Protein AF-A0A838DGW1-F1 (afdb_monomer_lite)

Foldseek 3Di:
DDDDDDDDDPDDDQPDPVGPDDDADQEAEEAEAEFADAADVVGAAERAEQEAVPVVCRHQVDPHDDAWHEYEAEYEYASYEHEQHYDPPPPDQDASAETENYEYHAEYEHAQYEYAHAQHHAYYQEYFHEYNHQQYEYHYHEHEHAHEFEAEAYYNHVNGEYEDNAEYEYEYDEHEHAGQAYAFDFQYEHEYHYDPQAAYEYAYVAFQFDVVQVHDDPDPRGYAYHGSGHDYDHNVPGDDSPDGD

Radius of gyration: 18.58 Å; chains: 1; bounding box: 52×34×54 Å

pLDDT: mean 82.89, std 18.74, range [28.94, 98.81]

Sequence (245 aa):
MSSRILVSSTDAAPTQTPAPPRRRSNAGGNINLRGSAAGAAGAPAVAINIASSAQLLSLLDGAATGPGGKTTILATGSNSRINISGNAGSAAPIDTIRADRGAIDIRHTGDNSSVSISNATLRADTVKVATLGANGALNIGGGTISADTALRLYSEGSNGTINFLANVTLNGPDPILAANTINITDNVVVTITGTGERPASVYTNNPNYSIRDGGNNQNQNAGRFGGAGANTFPFANRPPLDGGP

Secondary structure (DSSP, 8-state):
----------PPP--SSSPPPP---SS--EEEEEE---PBTTB-EEEEEES--HHHHTTT-S-SSSSPPEEEEEE--TTEEEEEE--TT-SS---SEEEEEEEEEEEE-STT-EEEEEEEEEEEEEEEEEE-STT-EEEEEEEEEEEEEEEEEEE-STT-EEEEEEEEEEESSS-EEEEEEEEE-TT-EEEEE-TT-PPEEEEEEEEESBGGGT-SB--TT--EEEET-EEEE-GGGPPPTT---

Structure (mmCIF, N/CA/C/O backbone):
data_AF-A0A838DGW1-F1
#
_entry.id   AF-A0A838DGW1-F1
#
loop_
_atom_site.group_PDB
_atom_site.id
_atom_site.type_symbol
_atom_site.label_atom_id
_atom_site.label_alt_id
_atom_site.label_comp_id
_atom_site.label_asym_id
_atom_site.label_entity_id
_atom_site.label_seq_id
_atom_site.pdbx_PDB_ins_code
_atom_site.Cartn_x
_atom_site.Cartn_y
_atom_site.Cartn_z
_atom_site.occupancy
_atom_site.B_iso_or_equiv
_atom_site.auth_seq_id
_atom_site.auth_comp_id
_atom_site.auth_asym_id
_atom_site.auth_atom_id
_atom_site.pdbx_PDB_model_num
ATOM 1 N N . MET A 1 1 ? 11.547 -3.827 28.823 1.00 33.56 1 MET A N 1
ATOM 2 C CA . MET A 1 1 ? 10.418 -3.176 29.521 1.00 33.56 1 MET A CA 1
ATOM 3 C C . MET A 1 1 ? 9.204 -3.283 28.612 1.00 33.56 1 MET A C 1
ATOM 5 O O . MET A 1 1 ? 9.311 -2.848 27.474 1.00 33.56 1 MET A O 1
ATOM 9 N N . SER A 1 2 ? 8.112 -3.912 29.050 1.00 28.94 2 SER A N 1
ATOM 10 C CA . SER A 1 2 ? 6.889 -4.036 28.242 1.00 28.94 2 SER A CA 1
ATOM 11 C C . SER A 1 2 ? 5.854 -3.032 28.732 1.00 28.94 2 SER A C 1
ATOM 13 O O . SER A 1 2 ? 5.410 -3.121 29.874 1.00 28.94 2 SER A O 1
ATOM 15 N N . SER A 1 3 ? 5.464 -2.089 27.877 1.00 30.86 3 SER A N 1
ATOM 16 C CA . SER A 1 3 ? 4.335 -1.199 28.152 1.00 30.86 3 SER A CA 1
ATOM 17 C C . SER A 1 3 ? 3.029 -1.944 27.883 1.00 30.86 3 SER A C 1
ATOM 19 O O . SER A 1 3 ? 2.778 -2.379 26.761 1.00 30.86 3 SER A O 1
ATOM 21 N N . ARG A 1 4 ? 2.195 -2.106 28.916 1.00 36.94 4 ARG A N 1
ATOM 22 C CA . ARG A 1 4 ? 0.839 -2.659 28.808 1.00 36.94 4 ARG A CA 1
ATOM 23 C C . ARG A 1 4 ? -0.148 -1.498 28.748 1.00 36.94 4 ARG A C 1
ATOM 25 O O . ARG A 1 4 ? -0.281 -0.763 29.721 1.00 36.94 4 ARG A O 1
ATOM 32 N N . ILE A 1 5 ? -0.846 -1.341 27.627 1.00 42.72 5 ILE A N 1
ATOM 33 C CA . ILE A 1 5 ? -2.007 -0.448 27.553 1.00 42.72 5 ILE A CA 1
ATOM 34 C C . ILE A 1 5 ? -3.199 -1.211 28.140 1.00 42.72 5 ILE A C 1
ATOM 36 O O . ILE A 1 5 ? -3.540 -2.297 27.672 1.00 42.72 5 ILE A O 1
ATOM 40 N N . LEU A 1 6 ? -3.797 -0.669 29.200 1.00 31.25 6 LEU A N 1
ATOM 41 C CA . LEU A 1 6 ? -5.015 -1.178 29.824 1.00 31.25 6 LEU A CA 1
ATOM 42 C C . LEU A 1 6 ? -6.154 -0.219 29.486 1.00 31.25 6 LEU A C 1
ATOM 44 O O . LEU A 1 6 ? -6.133 0.935 29.903 1.00 31.25 6 LEU A O 1
ATOM 48 N N . VAL A 1 7 ? -7.134 -0.703 28.729 1.00 43.16 7 VAL A N 1
ATOM 49 C CA . VAL A 1 7 ? -8.396 0.003 28.494 1.00 43.16 7 VAL A CA 1
ATOM 50 C C . VAL A 1 7 ? -9.445 -0.681 29.365 1.00 43.16 7 VAL A C 1
ATOM 52 O O . VAL A 1 7 ? -9.756 -1.850 29.140 1.00 43.16 7 VAL A O 1
ATOM 55 N N . SER A 1 8 ? -9.948 0.012 30.385 1.00 38.56 8 SER A N 1
ATOM 56 C CA . SER A 1 8 ? -11.074 -0.445 31.201 1.00 38.56 8 SER A CA 1
ATOM 57 C C . SER A 1 8 ? -12.305 0.402 30.893 1.00 38.56 8 SER A C 1
ATOM 59 O O . SER A 1 8 ? -12.237 1.627 30.828 1.00 38.56 8 SER A O 1
ATOM 61 N N . SER A 1 9 ? -13.443 -0.265 30.709 1.00 44.38 9 SER A N 1
ATOM 62 C CA . SER A 1 9 ? -14.745 0.362 30.931 1.00 44.38 9 SER A CA 1
ATOM 63 C C . SER A 1 9 ? -15.145 0.076 32.379 1.00 44.38 9 SER A C 1
ATOM 65 O O . SER A 1 9 ? -14.875 -1.017 32.876 1.00 44.38 9 SER A O 1
ATOM 67 N N . THR A 1 10 ? -15.775 1.030 33.065 1.00 41.59 10 THR A N 1
ATOM 68 C CA . THR A 1 10 ? -16.388 0.806 34.388 1.00 41.59 10 THR A CA 1
ATOM 69 C C . THR A 1 10 ? -17.771 0.154 34.286 1.00 41.59 10 THR A C 1
ATOM 71 O O . THR A 1 10 ? -18.521 0.151 35.261 1.00 41.59 10 THR A O 1
ATOM 74 N N . ASP A 1 11 ? -18.126 -0.394 33.118 1.00 48.12 11 ASP A N 1
ATOM 75 C CA . ASP A 1 11 ? -19.361 -1.151 32.944 1.00 48.12 11 ASP A CA 1
ATOM 76 C C . ASP A 1 11 ? -19.363 -2.355 33.895 1.00 48.12 11 ASP A C 1
ATOM 78 O O . ASP A 1 11 ? -18.442 -3.178 33.896 1.00 48.12 11 ASP A O 1
ATOM 82 N N . ALA A 1 12 ? -20.412 -2.458 34.710 1.00 44.88 12 ALA A N 1
ATOM 83 C CA . ALA A 1 12 ? -20.646 -3.642 35.518 1.00 44.88 12 ALA A CA 1
ATOM 84 C C . ALA A 1 12 ? -20.701 -4.875 34.601 1.00 44.88 12 ALA A C 1
ATOM 86 O O . ALA A 1 12 ? -21.313 -4.829 33.529 1.00 44.88 12 ALA A O 1
ATOM 87 N N . ALA A 1 13 ? -20.070 -5.979 35.020 1.00 49.97 13 ALA A N 1
ATOM 88 C CA . ALA A 1 13 ? -20.215 -7.255 34.328 1.00 49.97 13 ALA A CA 1
ATOM 89 C C . ALA A 1 13 ? -21.718 -7.548 34.149 1.00 49.97 13 ALA A C 1
ATOM 91 O O . ALA A 1 13 ? -22.475 -7.341 35.100 1.00 49.97 13 ALA A O 1
ATOM 92 N N . PRO A 1 14 ? -22.178 -7.965 32.956 1.00 51.50 14 PRO A N 1
ATOM 93 C CA . PRO A 1 14 ? -23.600 -8.131 32.691 1.00 51.50 14 PRO A CA 1
ATOM 94 C C . PRO A 1 14 ? -24.165 -9.215 33.616 1.00 51.50 14 PRO A C 1
ATOM 96 O O . PRO A 1 14 ? -23.951 -10.402 33.403 1.00 51.50 14 PRO A O 1
ATOM 99 N N . THR A 1 15 ? -24.878 -8.797 34.659 1.00 54.75 15 THR A N 1
ATOM 100 C CA . THR A 1 15 ? -25.597 -9.683 35.587 1.00 54.75 15 THR A CA 1
ATOM 101 C C . THR A 1 15 ? -27.045 -9.919 35.156 1.00 54.75 15 THR A C 1
ATOM 103 O O . THR A 1 15 ? -27.780 -10.620 35.844 1.00 54.75 15 THR A O 1
ATOM 106 N N . GLN A 1 16 ? -27.469 -9.336 34.029 1.00 50.78 16 GLN A N 1
ATOM 107 C CA . GLN A 1 16 ? -28.840 -9.406 33.527 1.00 50.78 16 GLN A CA 1
ATOM 108 C C . GLN A 1 16 ? -28.871 -9.810 32.050 1.00 50.78 16 GLN A C 1
ATOM 110 O O . GLN A 1 16 ? -28.042 -9.364 31.257 1.00 50.78 16 GLN A O 1
ATOM 115 N N . THR A 1 17 ? -29.841 -10.654 31.699 1.00 51.69 17 THR A N 1
ATOM 116 C CA . THR A 1 17 ? -30.219 -11.034 30.330 1.00 51.69 17 THR A CA 1
ATOM 117 C C . THR A 1 17 ? -31.518 -10.309 29.957 1.00 51.69 17 THR A C 1
ATOM 119 O O . THR A 1 17 ? -32.508 -10.509 30.662 1.00 51.69 17 THR A O 1
ATOM 122 N N . PRO A 1 18 ? -31.553 -9.506 28.873 1.00 55.38 18 PRO A N 1
ATOM 123 C CA . PRO A 1 18 ? -30.469 -9.249 27.922 1.00 55.38 18 PRO A CA 1
ATOM 124 C C . PRO A 1 18 ? -29.364 -8.381 28.536 1.00 55.38 18 PRO A C 1
ATOM 126 O O . PRO A 1 18 ? -29.639 -7.535 29.385 1.00 55.38 18 PRO A O 1
ATOM 129 N N . ALA A 1 19 ? -28.120 -8.591 28.092 1.00 54.47 19 ALA A N 1
ATOM 130 C CA . ALA A 1 19 ? -26.970 -7.826 28.566 1.00 54.47 19 ALA A CA 1
ATOM 131 C C . ALA A 1 19 ? -27.240 -6.310 28.456 1.00 54.47 19 ALA A C 1
ATOM 133 O O . ALA A 1 19 ? -27.725 -5.868 27.407 1.00 54.47 19 ALA A O 1
ATOM 134 N N . PRO A 1 20 ? -26.920 -5.505 29.491 1.00 53.72 20 PRO A N 1
ATOM 135 C CA . PRO A 1 20 ? -27.058 -4.059 29.419 1.00 53.72 20 PRO A CA 1
ATOM 136 C C . PRO A 1 20 ? -26.336 -3.503 28.182 1.00 53.72 20 PRO A C 1
ATOM 138 O O . PRO A 1 20 ? -25.247 -3.984 27.843 1.00 53.72 20 PRO A O 1
ATOM 141 N N . PRO A 1 21 ? -26.894 -2.483 27.508 1.00 54.81 21 PRO A N 1
ATOM 142 C CA . PRO A 1 21 ? -26.201 -1.801 26.427 1.00 54.81 21 PRO A CA 1
ATOM 143 C C . PRO A 1 21 ? -24.843 -1.298 26.930 1.00 54.81 21 PRO A C 1
ATOM 145 O O . PRO A 1 21 ? -24.783 -0.492 27.857 1.00 54.81 21 PRO A O 1
ATOM 148 N N . ARG A 1 22 ? -23.745 -1.778 26.332 1.00 55.47 22 ARG A N 1
ATOM 149 C CA . ARG A 1 22 ? -22.394 -1.269 26.624 1.00 55.47 22 ARG A CA 1
ATOM 150 C C . ARG A 1 22 ? -22.387 0.242 26.391 1.00 55.47 22 ARG A C 1
ATOM 152 O O . ARG A 1 22 ? -22.931 0.686 25.374 1.00 55.47 22 ARG A O 1
ATOM 159 N N . ARG A 1 23 ? -21.789 1.031 27.294 1.00 49.56 23 ARG A N 1
ATOM 160 C CA . ARG A 1 23 ? -21.656 2.480 27.081 1.00 49.56 23 ARG A CA 1
ATOM 161 C C . ARG A 1 23 ? -20.771 2.702 25.859 1.00 49.56 23 ARG A C 1
ATOM 163 O O . ARG A 1 23 ? -19.568 2.467 25.896 1.00 49.56 23 ARG A O 1
ATOM 170 N N . ARG A 1 24 ? -21.388 3.123 24.758 1.00 55.09 24 ARG A N 1
ATOM 171 C CA . ARG A 1 24 ? -20.690 3.503 23.526 1.00 55.09 24 ARG A CA 1
ATOM 172 C C . ARG A 1 24 ? -20.259 4.958 23.650 1.00 55.09 24 ARG A C 1
ATOM 174 O O . ARG A 1 24 ? -20.919 5.742 24.338 1.00 55.09 24 ARG A O 1
ATOM 181 N N . SER A 1 25 ? -19.154 5.330 23.016 1.00 49.22 25 SER A N 1
ATOM 182 C CA . SER A 1 25 ? -18.785 6.740 22.943 1.00 49.22 25 SER A CA 1
ATOM 183 C C . SER A 1 25 ? -19.858 7.505 22.157 1.00 49.22 25 SER A C 1
ATOM 185 O O . SER A 1 25 ? -20.390 7.008 21.169 1.00 49.22 25 SER A O 1
ATOM 187 N N . ASN A 1 26 ? -20.195 8.718 22.607 1.00 46.66 26 ASN A N 1
ATOM 188 C CA . ASN A 1 26 ? -21.155 9.607 21.933 1.00 46.66 26 ASN A CA 1
ATOM 189 C C . ASN A 1 26 ? -20.513 10.415 20.781 1.00 46.66 26 ASN A C 1
ATOM 191 O O . ASN A 1 26 ? -21.177 11.214 20.132 1.00 46.66 26 ASN A O 1
ATOM 195 N N . ALA A 1 27 ? -19.213 10.216 20.538 1.00 55.22 27 ALA A N 1
ATOM 196 C CA . ALA A 1 27 ? -18.426 10.780 19.442 1.00 55.22 27 ALA A CA 1
ATOM 197 C C . ALA A 1 27 ? -17.365 9.756 18.989 1.00 55.22 27 ALA A C 1
ATOM 199 O O . ALA A 1 27 ? -17.024 8.842 19.751 1.00 55.22 27 ALA A O 1
ATOM 200 N N . GLY A 1 28 ? -16.835 9.906 17.770 1.00 58.56 28 GLY A N 1
ATOM 201 C CA . GLY A 1 28 ? -15.666 9.148 17.317 1.00 58.56 28 GLY A CA 1
ATOM 202 C C . GLY A 1 28 ? -14.454 9.406 18.222 1.00 58.56 28 GLY A C 1
ATOM 203 O O . GLY A 1 28 ? -14.171 10.549 18.577 1.00 58.56 28 GLY A O 1
ATOM 204 N N . GLY A 1 29 ? -13.761 8.344 18.638 1.00 67.19 29 GLY A N 1
ATOM 205 C CA . GLY A 1 29 ? -12.556 8.428 19.466 1.00 67.19 29 GLY A CA 1
ATOM 206 C C . GLY A 1 29 ? -11.272 8.493 18.636 1.00 67.19 29 GLY A C 1
ATOM 207 O O . GLY A 1 29 ? -11.204 7.939 17.539 1.00 67.19 29 GLY A O 1
ATOM 208 N N . ASN A 1 30 ? -10.230 9.124 19.184 1.00 73.00 30 ASN A N 1
ATOM 209 C CA . ASN A 1 30 ? -8.894 9.116 18.589 1.00 73.00 30 ASN A CA 1
ATOM 210 C C . ASN A 1 30 ? -7.979 8.189 19.384 1.00 73.00 30 ASN A C 1
ATOM 212 O O . ASN A 1 30 ? -7.737 8.418 20.569 1.00 73.00 30 ASN A O 1
ATOM 216 N N . ILE A 1 31 ? -7.417 7.185 18.721 1.00 78.56 31 ILE A N 1
ATOM 217 C CA . ILE A 1 31 ? -6.366 6.348 19.294 1.00 78.56 31 ILE A CA 1
ATOM 218 C C . ILE A 1 31 ? -5.040 6.759 18.672 1.00 78.56 31 ILE A C 1
ATOM 220 O O . ILE A 1 31 ? -4.888 6.745 17.454 1.00 78.56 31 ILE A O 1
ATOM 224 N N . ASN A 1 32 ? -4.067 7.097 19.516 1.00 81.88 32 ASN A N 1
ATOM 225 C CA . ASN A 1 32 ? -2.705 7.399 19.095 1.00 81.88 32 ASN A CA 1
ATOM 226 C C . ASN A 1 32 ? -1.748 6.379 19.712 1.00 81.88 32 ASN A C 1
ATOM 228 O O . ASN A 1 32 ? -1.478 6.422 20.911 1.00 81.88 32 ASN A O 1
ATOM 232 N N . LEU A 1 33 ? -1.216 5.479 18.890 1.00 86.12 33 LEU A N 1
ATOM 233 C CA . LEU A 1 33 ? -0.159 4.549 19.273 1.00 86.12 33 LEU A CA 1
ATOM 234 C C . LEU A 1 33 ? 1.169 5.095 18.755 1.00 86.12 33 LEU A C 1
ATOM 236 O O . LEU A 1 33 ? 1.319 5.326 17.556 1.00 86.12 33 LEU A O 1
ATOM 240 N N . ARG A 1 34 ? 2.126 5.330 19.657 1.00 86.00 34 ARG A N 1
ATOM 241 C CA . ARG A 1 34 ? 3.458 5.837 19.310 1.00 86.00 34 ARG A CA 1
ATOM 242 C C . ARG A 1 34 ? 4.538 4.906 19.839 1.00 86.00 34 ARG A C 1
ATOM 244 O O . ARG A 1 34 ? 4.496 4.530 21.007 1.00 86.00 34 ARG A O 1
ATOM 251 N N . GLY A 1 35 ? 5.503 4.564 18.992 1.00 85.38 35 GLY A N 1
ATOM 252 C CA . GLY A 1 35 ? 6.651 3.733 19.346 1.00 85.38 35 GLY A CA 1
ATOM 253 C C . GLY A 1 35 ? 7.955 4.348 18.849 1.00 85.38 35 GLY A C 1
ATOM 254 O O . GLY A 1 35 ? 8.091 4.668 17.674 1.00 85.38 35 GLY A O 1
ATOM 255 N N . SER A 1 36 ? 8.936 4.507 19.728 1.00 88.12 36 SER A N 1
ATOM 256 C CA . SER A 1 36 ? 10.258 5.056 19.383 1.00 88.12 36 SER A CA 1
ATOM 257 C C . SER A 1 36 ? 11.388 4.038 19.542 1.00 88.12 36 SER A C 1
ATOM 259 O O . SER A 1 36 ? 12.558 4.402 19.457 1.00 88.12 36 SER A O 1
ATOM 261 N N . ALA A 1 37 ? 11.057 2.763 19.781 1.00 83.56 37 ALA A N 1
ATOM 262 C CA . ALA A 1 37 ? 12.055 1.715 19.954 1.00 83.56 37 ALA A CA 1
ATOM 263 C C . ALA A 1 37 ? 12.906 1.575 18.687 1.00 83.56 37 ALA A C 1
ATOM 265 O O . ALA A 1 37 ? 12.362 1.429 17.596 1.00 83.56 37 ALA A O 1
ATOM 266 N N . ALA A 1 38 ? 14.226 1.595 18.846 1.00 86.62 38 ALA A N 1
ATOM 267 C CA . ALA A 1 38 ? 15.186 1.410 17.767 1.00 86.62 38 ALA A CA 1
ATOM 268 C C . ALA A 1 38 ? 15.933 0.084 17.949 1.00 86.62 38 ALA A C 1
ATOM 270 O O . ALA A 1 38 ? 16.263 -0.301 19.073 1.00 86.62 38 ALA A O 1
ATOM 271 N N . GLY A 1 39 ? 16.165 -0.627 16.847 1.00 84.81 39 GLY A N 1
ATOM 272 C CA . GLY A 1 39 ? 16.916 -1.883 16.837 1.00 84.81 39 GLY A CA 1
ATOM 273 C C . GLY A 1 39 ? 18.410 -1.678 16.600 1.00 84.81 39 GLY A C 1
ATOM 274 O O . GLY A 1 39 ? 18.8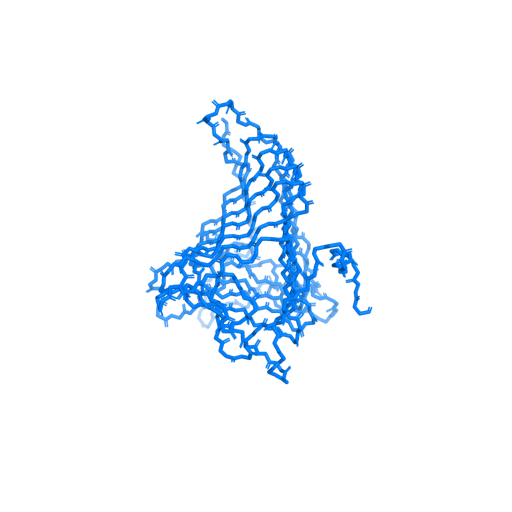32 -0.710 15.961 1.00 84.81 39 GLY A O 1
ATOM 275 N N . ALA A 1 40 ? 19.218 -2.632 17.059 1.00 86.00 40 ALA A N 1
ATOM 276 C CA . ALA A 1 40 ? 20.612 -2.722 16.636 1.00 86.00 40 ALA A CA 1
ATOM 277 C C . ALA A 1 40 ? 20.696 -3.196 15.172 1.00 86.00 40 ALA A C 1
ATOM 279 O O . ALA A 1 40 ? 19.737 -3.750 14.624 1.00 86.00 40 ALA A O 1
ATOM 280 N N . ALA A 1 41 ? 21.846 -2.989 14.526 1.00 79.19 41 ALA A N 1
ATOM 281 C CA . ALA A 1 41 ? 22.081 -3.508 13.180 1.00 79.19 41 ALA A CA 1
ATOM 282 C C . ALA A 1 41 ? 21.867 -5.035 13.150 1.00 79.19 41 ALA A C 1
ATOM 284 O O . ALA A 1 41 ? 22.386 -5.754 14.000 1.00 79.19 41 ALA A O 1
ATOM 285 N N . GLY A 1 42 ? 21.053 -5.520 12.208 1.00 80.38 42 GLY A N 1
ATOM 286 C CA . GLY A 1 42 ? 20.690 -6.941 12.096 1.00 80.38 42 GLY A CA 1
ATOM 287 C C . GLY A 1 42 ? 19.681 -7.460 13.134 1.00 80.38 42 GLY A C 1
ATOM 288 O O . GLY A 1 42 ? 19.223 -8.591 13.007 1.00 80.38 42 GLY A O 1
ATOM 289 N N . ALA A 1 43 ? 19.280 -6.651 14.121 1.00 85.19 43 ALA A N 1
ATOM 290 C CA . ALA A 1 43 ? 18.331 -7.033 15.169 1.00 85.19 43 ALA A CA 1
ATOM 291 C C . ALA A 1 43 ? 17.214 -5.979 15.308 1.00 85.19 43 ALA A C 1
ATOM 293 O O . ALA A 1 43 ? 17.240 -5.154 16.231 1.00 85.19 43 ALA A O 1
ATOM 294 N N . PRO A 1 44 ? 16.228 -5.972 14.389 1.00 86.00 44 PRO A N 1
ATOM 295 C CA . PRO A 1 44 ? 15.209 -4.936 14.361 1.00 86.00 44 PRO A CA 1
ATOM 296 C C . PRO A 1 44 ? 14.251 -5.022 15.555 1.00 86.00 44 PRO A C 1
ATOM 298 O O . PRO A 1 44 ? 13.638 -6.067 15.819 1.00 86.00 44 PRO A O 1
ATOM 301 N N . ALA A 1 45 ? 14.065 -3.892 16.239 1.00 89.44 45 ALA A N 1
ATOM 302 C CA . ALA A 1 45 ? 13.150 -3.780 17.369 1.00 89.44 45 ALA A CA 1
ATOM 303 C C . ALA A 1 45 ? 11.688 -3.785 16.901 1.00 89.44 45 ALA A C 1
ATOM 305 O O . ALA A 1 45 ? 11.356 -3.251 15.845 1.00 89.44 45 ALA A O 1
ATOM 306 N N . VAL A 1 46 ? 10.785 -4.350 17.702 1.00 90.81 46 VAL A N 1
ATOM 307 C CA . VAL A 1 46 ? 9.341 -4.179 17.486 1.00 90.81 46 VAL A CA 1
ATOM 308 C C . VAL A 1 46 ? 8.912 -2.904 18.197 1.00 90.81 46 VAL A C 1
ATOM 310 O O . VAL A 1 46 ? 8.822 -2.886 19.422 1.00 90.81 46 VAL A O 1
ATOM 313 N N . ALA A 1 47 ? 8.671 -1.836 17.439 1.00 86.06 47 ALA A N 1
ATOM 314 C CA . ALA A 1 47 ? 8.217 -0.569 18.001 1.00 86.06 47 ALA A CA 1
ATOM 315 C C . ALA A 1 47 ? 6.743 -0.642 18.411 1.00 86.06 47 ALA A C 1
ATOM 317 O O . ALA A 1 47 ? 6.365 -0.104 19.450 1.00 86.06 47 ALA A O 1
ATOM 318 N N . ILE A 1 48 ? 5.917 -1.316 17.604 1.00 87.38 48 ILE A N 1
ATOM 319 C CA . ILE A 1 48 ? 4.485 -1.502 17.853 1.00 87.38 48 ILE A CA 1
ATOM 320 C C . ILE A 1 48 ? 4.084 -2.903 17.376 1.00 87.38 48 ILE A C 1
ATOM 322 O O . ILE A 1 48 ? 4.435 -3.305 16.267 1.00 87.38 48 ILE A O 1
ATOM 326 N N . ASN A 1 49 ? 3.343 -3.644 18.203 1.00 87.75 49 ASN A N 1
ATOM 327 C CA . ASN A 1 49 ? 2.795 -4.958 17.863 1.00 87.75 49 ASN A CA 1
ATOM 328 C C . ASN A 1 49 ? 1.281 -4.977 18.089 1.00 87.75 49 ASN A C 1
ATOM 330 O O . ASN A 1 49 ? 0.831 -4.762 19.213 1.00 87.75 49 ASN A O 1
ATOM 334 N N . ILE A 1 50 ? 0.506 -5.261 17.045 1.00 83.19 50 ILE A N 1
ATOM 335 C CA . ILE A 1 50 ? -0.956 -5.331 17.082 1.00 83.19 50 ILE A CA 1
ATOM 336 C C . ILE A 1 50 ? -1.364 -6.703 16.552 1.00 83.19 50 ILE A C 1
ATOM 338 O O . ILE A 1 50 ? -1.344 -6.929 15.348 1.00 83.19 50 ILE A O 1
ATOM 342 N N . ALA A 1 51 ? -1.717 -7.617 17.457 1.00 72.31 51 ALA A N 1
ATOM 343 C CA . ALA A 1 51 ? -2.104 -8.990 17.109 1.00 72.31 51 ALA A CA 1
ATOM 344 C C . ALA A 1 51 ? -3.612 -9.268 17.248 1.00 72.31 51 ALA A C 1
ATOM 346 O O . ALA A 1 51 ? -4.118 -10.256 16.728 1.00 72.31 51 ALA A O 1
ATOM 347 N N . SER A 1 52 ? -4.334 -8.412 17.971 1.00 64.12 52 SER A N 1
ATOM 348 C CA . SER A 1 52 ? -5.793 -8.420 18.041 1.00 64.12 52 SER A CA 1
ATOM 349 C C . SER A 1 52 ? -6.268 -7.062 18.527 1.00 64.12 52 SER A C 1
ATOM 351 O O . SER A 1 52 ? -5.777 -6.537 19.526 1.00 64.12 52 SER A O 1
ATOM 353 N N . SER A 1 53 ? -7.223 -6.482 17.816 1.00 60.44 53 SER A N 1
ATOM 354 C CA . SER A 1 53 ? -7.749 -5.153 18.096 1.00 60.44 53 SER A CA 1
ATOM 355 C C . SER A 1 53 ? -9.143 -5.174 18.685 1.00 60.44 53 SER A C 1
ATOM 357 O O . SER A 1 53 ? -9.760 -4.120 18.739 1.00 60.44 53 SER A O 1
ATOM 359 N N . ALA A 1 54 ? -9.637 -6.305 19.200 1.00 55.38 54 ALA A N 1
ATOM 360 C CA . ALA A 1 54 ? -10.904 -6.326 19.941 1.00 55.38 54 ALA A CA 1
ATOM 361 C C . ALA A 1 54 ? -10.969 -5.209 21.019 1.00 55.38 54 ALA A C 1
ATOM 363 O O . ALA A 1 54 ? -12.041 -4.706 21.342 1.00 55.38 54 ALA A O 1
ATOM 364 N N . GLN A 1 55 ? -9.804 -4.759 21.511 1.00 52.38 55 GLN A N 1
ATOM 365 C CA . GLN A 1 55 ? -9.624 -3.605 22.398 1.00 52.38 55 GLN A CA 1
ATOM 366 C C . GLN A 1 55 ? -9.634 -2.221 21.701 1.00 52.38 55 GLN A C 1
ATOM 368 O O . GLN A 1 55 ? -10.098 -1.263 22.310 1.00 52.38 55 GLN A O 1
ATOM 373 N N . LEU A 1 56 ? -9.165 -2.088 20.451 1.00 59.81 56 LEU A N 1
ATOM 374 C CA . LEU A 1 56 ? -9.255 -0.843 19.658 1.00 59.81 56 LEU A CA 1
ATOM 375 C C . LEU A 1 56 ? -10.657 -0.675 19.042 1.00 59.81 56 LEU A C 1
ATOM 377 O O . LEU A 1 56 ? -11.204 0.421 19.041 1.00 59.81 56 LEU A O 1
ATOM 381 N N . LEU A 1 57 ? -11.267 -1.781 18.601 1.00 59.66 57 LEU A N 1
ATOM 382 C CA . LEU A 1 57 ? -12.639 -1.879 18.093 1.00 59.66 57 LEU A CA 1
ATOM 383 C C . LEU A 1 57 ? -13.659 -1.378 19.128 1.00 59.66 57 LEU A C 1
ATOM 385 O O . LEU A 1 57 ? -14.587 -0.650 18.793 1.00 59.66 57 LEU A O 1
ATOM 389 N N . SER A 1 58 ? -13.429 -1.704 20.408 1.00 53.72 58 SER A N 1
ATOM 390 C CA . SER A 1 58 ? -14.263 -1.282 21.544 1.00 53.72 58 SER A CA 1
ATOM 391 C C . SER A 1 58 ? -14.291 0.236 21.777 1.00 53.72 58 SER A C 1
ATOM 393 O O . SER A 1 58 ? -15.129 0.699 22.549 1.00 53.72 58 SER A O 1
ATOM 395 N N . LEU A 1 59 ? -13.383 1.004 21.167 1.00 54.97 59 LEU A N 1
ATOM 396 C CA . LEU A 1 59 ? -13.272 2.458 21.331 1.00 54.97 59 LEU A CA 1
ATOM 397 C C . LEU A 1 59 ? -13.763 3.247 20.100 1.00 54.97 59 LEU A C 1
ATOM 399 O O . LEU A 1 59 ? -13.819 4.474 20.163 1.00 54.97 59 LEU A O 1
ATOM 403 N N . LEU A 1 60 ? -14.095 2.570 18.989 1.00 56.06 60 LEU A N 1
ATOM 404 C CA . LEU A 1 60 ? -14.521 3.191 17.722 1.00 56.06 60 LEU A CA 1
ATOM 405 C C . LEU A 1 60 ? -15.925 2.748 17.255 1.00 56.06 60 LEU A C 1
ATOM 407 O O . LEU A 1 60 ? -16.338 3.117 16.158 1.00 56.06 60 LEU A O 1
ATOM 411 N N . ASP A 1 61 ? -16.664 1.985 18.069 1.00 56.38 61 ASP A N 1
ATOM 412 C CA . ASP A 1 61 ? -17.955 1.397 17.684 1.00 56.38 61 ASP A CA 1
ATOM 413 C C . ASP A 1 61 ? -19.028 2.483 17.415 1.00 56.38 61 ASP A C 1
ATOM 415 O O . ASP A 1 61 ? -19.454 3.231 18.301 1.00 56.38 61 ASP A O 1
ATOM 419 N N . GLY A 1 62 ? -19.416 2.599 16.141 1.00 52.06 62 GLY A N 1
ATOM 420 C CA . GLY A 1 62 ? -19.839 3.832 15.465 1.00 52.06 62 GLY A CA 1
ATOM 421 C C . GLY A 1 62 ? -21.267 4.345 15.684 1.00 52.06 62 GLY A C 1
ATOM 422 O O . GLY A 1 62 ? -21.835 4.922 14.756 1.00 52.06 62 GLY A O 1
ATOM 423 N N . ALA A 1 63 ? -21.849 4.197 16.875 1.00 48.53 63 ALA A N 1
ATOM 424 C CA . ALA A 1 63 ? -23.218 4.666 17.148 1.00 48.53 63 ALA A CA 1
ATOM 425 C C . ALA A 1 63 ? -23.353 6.196 17.348 1.00 48.53 63 ALA A C 1
ATOM 427 O O . ALA A 1 63 ? -24.461 6.699 17.514 1.00 48.53 63 ALA A O 1
ATOM 428 N N . ALA A 1 64 ? -22.244 6.939 17.339 1.00 51.97 64 ALA A N 1
ATOM 429 C CA . ALA A 1 64 ? -22.214 8.379 17.571 1.00 51.97 64 ALA A CA 1
ATOM 430 C C . ALA A 1 64 ? -22.473 9.224 16.312 1.00 51.97 64 ALA A C 1
ATOM 432 O O . ALA A 1 64 ? -21.771 9.088 15.306 1.00 51.97 64 ALA A O 1
ATOM 433 N N . THR A 1 65 ? -23.404 10.174 16.386 1.00 54.16 65 THR A N 1
ATOM 434 C CA . THR A 1 65 ? -23.547 11.278 15.419 1.00 54.16 65 THR A CA 1
ATOM 435 C C . THR A 1 65 ? -22.288 12.162 15.415 1.00 54.16 65 THR A C 1
ATOM 437 O O . THR A 1 65 ? -21.956 12.756 16.436 1.00 54.16 65 THR A O 1
ATOM 440 N N . GLY A 1 66 ? -21.580 12.259 14.281 1.00 59.84 66 GLY A N 1
ATOM 441 C CA . GLY A 1 66 ? -20.349 13.060 14.113 1.00 59.84 66 GLY A CA 1
ATOM 442 C C . GLY A 1 66 ? -19.283 12.364 13.246 1.00 59.84 66 GLY A C 1
ATOM 443 O O . GLY A 1 66 ? -19.498 11.210 12.877 1.00 59.84 66 GLY A O 1
ATOM 444 N N . PRO A 1 67 ? -18.157 13.018 12.892 1.00 61.19 67 PRO A N 1
ATOM 445 C CA . PRO A 1 67 ? -17.050 12.387 12.161 1.00 61.19 67 PRO A CA 1
ATOM 446 C C . PRO A 1 67 ? -16.563 11.110 12.866 1.00 61.19 67 PRO A C 1
ATOM 448 O O . PRO A 1 67 ? -16.541 11.055 14.099 1.00 61.19 67 PRO A O 1
ATOM 451 N N . GLY A 1 68 ? -16.214 10.071 12.103 1.00 68.38 68 GLY A N 1
ATOM 452 C CA . GLY A 1 68 ? -15.732 8.809 12.666 1.00 68.38 68 GLY A CA 1
ATOM 453 C C . GLY A 1 68 ? -14.398 8.941 13.404 1.00 68.38 68 GLY A C 1
ATOM 454 O O . GLY A 1 68 ? -13.703 9.952 13.306 1.00 68.38 68 GLY A O 1
ATOM 455 N N . GLY A 1 69 ? -14.034 7.910 14.169 1.00 72.56 69 GLY A N 1
ATOM 456 C CA . GLY A 1 69 ? -12.798 7.905 14.959 1.00 72.56 69 GLY A CA 1
ATOM 457 C C . GLY A 1 69 ? -11.531 7.787 14.106 1.00 72.56 69 GLY A C 1
ATOM 458 O O . GLY A 1 69 ? -11.552 7.186 13.035 1.00 72.56 69 GLY A O 1
ATOM 459 N N . LYS A 1 70 ? -10.399 8.323 14.579 1.00 79.38 70 LYS A N 1
ATOM 460 C CA . LYS A 1 70 ? -9.089 8.161 13.920 1.00 79.38 70 LYS A CA 1
ATOM 461 C C . LYS A 1 70 ? -8.198 7.204 14.710 1.00 79.38 70 LYS A C 1
ATOM 463 O O . LYS A 1 70 ? -7.943 7.418 15.892 1.00 79.38 70 LYS A O 1
ATOM 468 N N . THR A 1 71 ? -7.645 6.197 14.041 1.00 85.00 71 THR A N 1
ATOM 469 C CA . THR A 1 71 ? -6.548 5.379 14.576 1.00 85.00 71 THR A CA 1
ATOM 470 C C . THR A 1 71 ? -5.240 5.817 13.932 1.00 85.00 71 THR A C 1
ATOM 472 O O . THR A 1 71 ? -5.031 5.607 12.741 1.00 85.00 71 THR A O 1
ATOM 475 N N . THR A 1 72 ? -4.351 6.414 14.723 1.00 87.81 72 THR A N 1
ATOM 476 C CA . THR A 1 72 ? -2.995 6.779 14.300 1.00 87.81 72 THR A CA 1
ATOM 477 C C . THR A 1 72 ? -1.989 5.830 14.933 1.00 87.81 72 THR A C 1
ATOM 479 O O . THR A 1 72 ? -1.951 5.681 16.155 1.00 87.81 72 THR A O 1
ATOM 482 N N . ILE A 1 73 ? -1.139 5.224 14.113 1.00 90.06 73 ILE A N 1
ATOM 483 C CA . ILE A 1 73 ? -0.038 4.361 14.536 1.00 90.06 73 ILE A CA 1
ATOM 484 C C . ILE A 1 73 ? 1.238 4.967 13.968 1.00 90.06 73 ILE A C 1
ATOM 486 O O . ILE A 1 73 ? 1.419 5.000 12.758 1.00 90.06 73 ILE A O 1
ATOM 490 N N . LEU A 1 74 ? 2.117 5.463 14.832 1.00 92.12 74 LEU A N 1
ATOM 491 C CA . LEU A 1 74 ? 3.347 6.136 14.429 1.00 92.12 74 LEU A CA 1
ATOM 492 C C . LEU A 1 74 ? 4.556 5.484 15.094 1.00 92.12 74 LEU A C 1
ATOM 494 O O . LEU A 1 74 ? 4.683 5.516 16.318 1.00 92.12 74 LEU A O 1
ATOM 498 N N . ALA A 1 75 ? 5.478 4.959 14.293 1.00 90.62 75 ALA A N 1
ATOM 499 C CA . ALA A 1 75 ? 6.781 4.515 14.771 1.00 90.62 75 ALA A CA 1
ATOM 500 C C . ALA A 1 75 ? 7.914 5.378 14.207 1.00 90.62 75 ALA A C 1
ATOM 502 O O . ALA A 1 75 ? 7.907 5.739 13.031 1.00 90.62 75 ALA A O 1
ATOM 503 N N . THR A 1 76 ? 8.900 5.709 15.040 1.00 92.69 76 THR A N 1
ATOM 504 C CA . THR A 1 76 ? 9.991 6.623 14.655 1.00 92.69 76 THR A CA 1
ATOM 505 C C . THR A 1 76 ? 11.391 6.041 14.809 1.00 92.69 76 THR A C 1
ATOM 507 O O . THR A 1 76 ? 12.330 6.602 14.254 1.00 92.69 76 THR A O 1
ATOM 510 N N . GLY A 1 77 ? 11.558 4.924 15.521 1.00 87.75 77 GLY A N 1
ATOM 511 C CA . GLY A 1 77 ? 12.882 4.346 15.758 1.00 87.75 77 GLY A CA 1
ATOM 512 C C . GLY A 1 77 ? 13.508 3.758 14.492 1.00 87.75 77 GLY A C 1
ATOM 513 O O . GLY A 1 77 ? 12.843 3.067 13.720 1.00 87.75 77 GLY A O 1
ATOM 514 N N . SER A 1 78 ? 14.799 3.987 14.269 1.00 89.38 78 SER A N 1
ATOM 515 C CA . SER A 1 78 ? 15.537 3.326 13.183 1.00 89.38 78 SER A CA 1
ATOM 516 C C . SER A 1 78 ? 15.663 1.819 13.427 1.00 89.38 78 SER A C 1
ATOM 518 O O . SER A 1 78 ? 15.644 1.365 14.573 1.00 89.38 78 SER A O 1
ATOM 520 N N . ASN A 1 79 ? 15.792 1.029 12.355 1.00 91.19 79 ASN A N 1
ATOM 521 C CA . ASN A 1 79 ? 15.847 -0.439 12.423 1.00 91.19 79 ASN A CA 1
ATOM 522 C C . ASN A 1 79 ? 14.690 -1.016 13.257 1.00 91.19 79 ASN A C 1
ATOM 524 O O . ASN A 1 79 ? 14.906 -1.814 14.171 1.00 91.19 79 ASN A O 1
ATOM 528 N N . SER A 1 80 ? 13.465 -0.555 13.026 1.00 92.38 80 SER A N 1
ATOM 529 C CA . SER A 1 80 ? 12.316 -1.019 13.800 1.00 92.38 80 SER A CA 1
ATOM 530 C C . SER A 1 80 ? 11.115 -1.313 12.918 1.00 92.38 80 SER A C 1
ATOM 532 O O . SER A 1 80 ? 11.136 -1.094 11.702 1.00 92.38 80 SER A O 1
ATOM 534 N N . ARG A 1 81 ? 10.105 -1.936 13.525 1.00 93.38 81 ARG A N 1
ATOM 535 C CA . ARG A 1 81 ? 8.921 -2.392 12.809 1.00 93.38 81 ARG A CA 1
ATOM 536 C C . ARG A 1 81 ? 7.623 -2.158 13.554 1.00 93.38 81 ARG A C 1
ATOM 538 O O . ARG A 1 81 ? 7.558 -2.273 14.782 1.00 93.38 81 ARG A O 1
ATOM 545 N N . ILE A 1 82 ? 6.587 -1.910 12.764 1.00 94.19 82 ILE A N 1
ATOM 546 C CA . ILE A 1 82 ? 5.187 -2.025 13.160 1.00 94.19 82 ILE A CA 1
ATOM 547 C C . ILE A 1 82 ? 4.689 -3.374 12.641 1.00 94.19 82 ILE A C 1
ATOM 549 O O . ILE A 1 82 ? 4.737 -3.623 11.438 1.00 94.19 82 ILE A O 1
ATOM 553 N N . ASN A 1 83 ? 4.191 -4.227 13.533 1.00 93.25 83 ASN A N 1
ATOM 554 C CA . ASN A 1 83 ? 3.544 -5.482 13.162 1.00 93.25 83 ASN A CA 1
ATOM 555 C C . ASN A 1 83 ? 2.035 -5.363 13.370 1.00 93.25 83 ASN A C 1
ATOM 557 O O . ASN A 1 83 ? 1.585 -4.992 14.456 1.00 93.25 83 ASN A O 1
ATOM 561 N N . ILE A 1 84 ? 1.270 -5.714 12.343 1.00 91.69 84 ILE A N 1
ATOM 562 C CA . ILE A 1 84 ? -0.186 -5.798 12.359 1.00 91.69 84 ILE A CA 1
ATOM 563 C C . ILE A 1 84 ? -0.553 -7.188 11.852 1.00 91.69 84 ILE A C 1
ATOM 565 O O . ILE A 1 84 ? -0.436 -7.474 10.662 1.00 91.69 84 ILE A O 1
ATOM 569 N N . SER A 1 85 ? -0.972 -8.064 12.755 1.00 89.06 85 SER A N 1
ATOM 570 C CA . SER A 1 85 ? -1.398 -9.417 12.412 1.00 89.06 85 SER A CA 1
ATOM 571 C C . SER A 1 85 ? -2.865 -9.618 12.756 1.00 89.06 85 SER A C 1
ATOM 573 O O . SER A 1 85 ? -3.293 -9.297 13.865 1.00 89.06 85 SER A O 1
ATOM 575 N N . GLY A 1 86 ? -3.628 -10.155 11.808 1.00 81.81 86 GLY A N 1
ATOM 576 C CA . GLY A 1 86 ? -4.977 -10.646 12.068 1.00 81.81 86 GLY A CA 1
ATOM 577 C C . GLY A 1 86 ? -4.988 -12.135 12.404 1.00 81.81 86 GLY A C 1
ATOM 578 O O . GLY A 1 86 ? -3.949 -12.797 12.453 1.00 81.81 86 GLY A O 1
ATOM 579 N N . ASN A 1 87 ? -6.184 -12.666 12.654 1.00 72.56 87 ASN A N 1
ATOM 580 C CA . ASN A 1 87 ? -6.367 -14.074 12.982 1.00 72.56 87 ASN A CA 1
ATOM 581 C C . ASN A 1 87 ? -6.588 -14.893 11.703 1.00 72.56 87 ASN A C 1
ATOM 583 O O . ASN A 1 87 ? -7.695 -14.919 11.157 1.00 72.56 87 ASN A O 1
ATOM 587 N N . ALA A 1 88 ? -5.535 -15.555 11.223 1.00 55.38 88 ALA A N 1
ATOM 588 C CA . ALA A 1 88 ? -5.635 -16.496 10.114 1.00 55.38 88 ALA A CA 1
ATOM 589 C C . ALA A 1 88 ? -6.538 -17.679 10.525 1.00 55.38 88 ALA A C 1
ATOM 591 O O . ALA A 1 88 ? -6.153 -18.480 11.371 1.00 55.38 88 ALA A O 1
ATOM 592 N N . GLY A 1 89 ? -7.748 -17.775 9.957 1.00 53.06 89 GLY A N 1
ATOM 593 C CA . GLY A 1 89 ? -8.667 -18.906 10.180 1.00 53.06 89 GLY A CA 1
ATOM 594 C C . GLY A 1 89 ? -9.990 -18.602 10.897 1.00 53.06 89 GLY A C 1
ATOM 595 O O . GLY A 1 89 ? -10.736 -19.531 11.194 1.00 53.06 89 GLY A O 1
ATOM 596 N N . SER A 1 90 ? -10.328 -17.338 11.172 1.00 52.06 90 SER A N 1
ATOM 597 C CA . SER A 1 90 ? -11.662 -16.998 11.694 1.00 52.06 90 SER A CA 1
ATOM 598 C C . SER A 1 90 ? -12.731 -17.118 10.598 1.00 52.06 90 SER A C 1
ATOM 600 O O . SER A 1 90 ? -12.631 -16.458 9.567 1.00 52.06 90 SER A O 1
ATOM 602 N N . ALA A 1 91 ? -13.776 -17.922 10.838 1.00 46.72 91 ALA A N 1
ATOM 603 C CA . ALA A 1 91 ? -14.908 -18.141 9.922 1.00 46.72 91 ALA A CA 1
ATOM 604 C C . ALA A 1 91 ? -15.706 -16.862 9.586 1.00 46.72 91 ALA A C 1
ATOM 606 O O . ALA A 1 91 ? -16.456 -16.833 8.615 1.00 46.72 91 ALA A O 1
ATOM 607 N N . ALA A 1 92 ? -15.521 -15.800 10.373 1.00 51.69 92 ALA A N 1
ATOM 608 C CA . ALA A 1 92 ? -15.965 -14.450 10.061 1.00 51.69 92 ALA A CA 1
ATOM 609 C C . ALA A 1 92 ? -14.754 -13.502 10.103 1.00 51.69 92 ALA A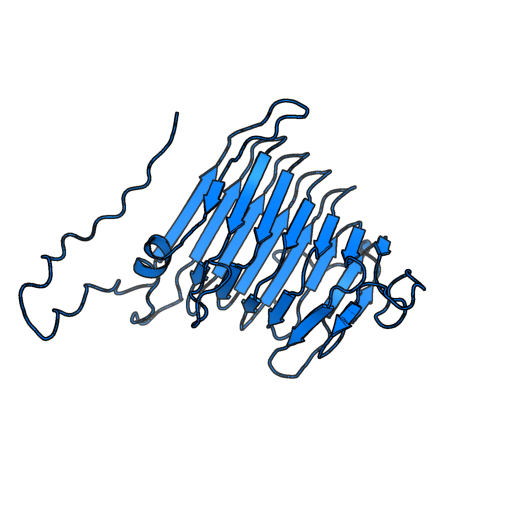 C 1
ATOM 611 O O . ALA A 1 92 ? -13.968 -13.590 11.056 1.00 51.69 92 ALA A O 1
ATOM 612 N N . PRO A 1 93 ? -14.573 -12.597 9.125 1.00 55.25 93 PRO A N 1
ATOM 613 C CA . PRO A 1 93 ? -13.513 -11.600 9.189 1.00 55.25 93 PRO A CA 1
ATOM 614 C C . PRO A 1 93 ? -13.742 -10.712 10.417 1.00 55.25 93 PRO A C 1
ATOM 616 O O . PRO A 1 93 ? -14.689 -9.931 10.472 1.00 55.25 93 PRO A O 1
ATOM 619 N N . ILE A 1 94 ? -12.891 -10.860 11.433 1.00 64.75 94 ILE A N 1
ATOM 620 C CA . ILE A 1 94 ? -12.800 -9.882 12.514 1.00 64.75 94 ILE A CA 1
ATOM 621 C C . ILE A 1 94 ? -11.860 -8.794 12.008 1.00 64.75 94 ILE A C 1
ATOM 623 O O . ILE A 1 94 ? -10.697 -9.075 11.695 1.00 64.75 94 ILE A O 1
ATOM 627 N N . ASP A 1 95 ? -12.363 -7.562 11.922 1.00 76.19 95 ASP A N 1
ATOM 628 C CA . ASP A 1 95 ? -11.543 -6.407 11.572 1.00 76.19 95 ASP A CA 1
ATOM 629 C C . ASP A 1 95 ? -10.345 -6.331 12.533 1.00 76.19 95 ASP A C 1
ATOM 631 O O . ASP A 1 95 ? -10.489 -6.255 13.752 1.00 76.19 95 ASP A O 1
ATOM 635 N N . THR A 1 96 ? -9.134 -6.375 11.979 1.00 83.94 96 THR A N 1
ATOM 636 C CA . THR A 1 96 ? -7.888 -6.193 12.729 1.00 83.94 96 THR A CA 1
ATOM 637 C C . THR A 1 96 ? -7.662 -4.735 13.071 1.00 83.94 96 THR A C 1
ATOM 639 O O . THR A 1 96 ? -7.072 -4.466 14.100 1.00 83.94 96 THR A O 1
ATOM 642 N N . ILE A 1 97 ? -8.140 -3.775 12.287 1.00 85.19 97 ILE A N 1
ATOM 643 C CA . ILE A 1 97 ? -8.298 -2.381 12.719 1.00 85.19 97 ILE A CA 1
ATOM 644 C C . ILE A 1 97 ? -9.541 -1.844 12.015 1.00 85.19 97 ILE A C 1
ATOM 646 O O . ILE A 1 97 ? -9.650 -1.966 10.797 1.00 85.19 97 ILE A O 1
ATOM 650 N N . ARG A 1 98 ? -10.456 -1.230 12.768 1.00 83.06 98 ARG A N 1
ATOM 651 C CA . ARG A 1 98 ? -11.663 -0.604 12.223 1.00 83.06 98 ARG A CA 1
ATOM 652 C C . ARG A 1 98 ? -11.768 0.830 12.705 1.00 83.06 98 ARG A C 1
ATOM 654 O O . ARG A 1 98 ? -11.674 1.077 13.905 1.00 83.06 98 ARG A O 1
ATOM 661 N N . ALA A 1 99 ? -11.991 1.745 11.774 1.00 79.44 99 ALA A N 1
ATOM 662 C CA . ALA A 1 99 ? -12.295 3.140 12.040 1.00 79.44 99 ALA A CA 1
ATOM 663 C C . ALA A 1 99 ? -13.528 3.547 11.229 1.00 79.44 99 ALA A C 1
ATOM 665 O O . ALA A 1 99 ? -13.416 4.129 10.151 1.00 79.44 99 ALA A O 1
ATOM 666 N N . ASP A 1 100 ? -14.714 3.194 11.731 1.00 72.62 100 ASP A N 1
ATOM 667 C CA . ASP A 1 100 ? -15.975 3.470 11.039 1.00 72.62 100 ASP A CA 1
ATOM 668 C C . ASP A 1 100 ? -16.138 4.961 10.761 1.00 72.62 100 ASP A C 1
ATOM 670 O O . ASP A 1 100 ? -16.088 5.772 11.688 1.00 72.62 100 ASP A O 1
ATOM 674 N N . ARG A 1 101 ? -16.354 5.310 9.482 1.00 73.19 101 ARG A N 1
ATOM 675 C CA . ARG A 1 101 ? -16.508 6.697 9.000 1.00 73.19 101 ARG A CA 1
ATOM 676 C C . ARG A 1 101 ? -15.312 7.604 9.340 1.00 73.19 101 ARG A C 1
ATOM 678 O O . ARG A 1 101 ? -15.468 8.821 9.428 1.00 73.19 101 ARG A O 1
ATOM 685 N N . GLY A 1 102 ? -14.153 7.010 9.622 1.00 81.81 102 GLY A N 1
ATOM 686 C CA . GLY A 1 102 ? -12.950 7.693 10.084 1.00 81.81 102 GLY A CA 1
ATOM 687 C C . GLY A 1 102 ? -11.693 7.191 9.379 1.00 81.81 102 GLY A C 1
ATOM 688 O O . GLY A 1 102 ? -11.765 6.625 8.292 1.00 81.81 102 GLY A O 1
ATOM 689 N N . ALA A 1 103 ? -10.521 7.411 9.974 1.00 87.38 103 ALA A N 1
ATOM 690 C CA . ALA A 1 103 ? -9.250 7.159 9.294 1.00 87.38 103 ALA A CA 1
ATOM 691 C C . ALA A 1 103 ? -8.342 6.189 10.053 1.00 87.38 103 ALA A C 1
ATOM 693 O O . ALA A 1 103 ? -8.196 6.274 11.273 1.00 87.38 103 ALA A O 1
ATOM 694 N N . ILE A 1 104 ? -7.664 5.320 9.308 1.00 91.94 104 ILE A N 1
ATOM 695 C CA . ILE A 1 104 ? -6.490 4.577 9.765 1.00 91.94 104 ILE A CA 1
ATOM 696 C C . ILE A 1 104 ? -5.264 5.228 9.127 1.00 91.94 104 ILE A C 1
ATOM 698 O O . ILE A 1 104 ? -5.169 5.323 7.906 1.00 91.94 104 ILE A O 1
ATOM 702 N N . ASP A 1 105 ? -4.334 5.681 9.959 1.00 93.62 105 ASP A N 1
ATOM 703 C CA . ASP A 1 105 ? -3.103 6.352 9.546 1.00 93.62 105 ASP A CA 1
ATOM 704 C C . ASP A 1 105 ? -1.909 5.660 10.211 1.00 93.62 105 ASP A C 1
ATOM 706 O O . ASP A 1 105 ? -1.639 5.855 11.398 1.00 93.62 105 ASP A O 1
ATOM 710 N N . ILE A 1 106 ? -1.233 4.789 9.463 1.00 96.00 106 ILE A N 1
ATOM 711 C CA . ILE A 1 106 ? -0.072 4.023 9.920 1.00 96.00 106 ILE A CA 1
ATOM 712 C C . ILE A 1 106 ? 1.173 4.601 9.257 1.00 96.00 106 ILE A C 1
ATOM 714 O O . ILE A 1 106 ? 1.315 4.527 8.039 1.00 96.00 106 ILE A O 1
ATOM 718 N N . ARG A 1 107 ? 2.100 5.144 10.046 1.00 96.31 107 ARG A N 1
ATOM 719 C CA . ARG A 1 107 ? 3.352 5.720 9.548 1.00 96.31 107 ARG A CA 1
ATOM 720 C C . ARG A 1 107 ? 4.554 5.178 10.291 1.00 96.31 107 ARG A C 1
ATOM 722 O O . ARG A 1 107 ? 4.551 5.063 11.516 1.00 96.31 107 ARG A O 1
ATOM 729 N N . HIS A 1 108 ? 5.620 4.935 9.545 1.00 96.69 108 HIS A N 1
ATOM 730 C CA . HIS A 1 108 ? 6.916 4.614 10.108 1.00 96.69 108 HIS A CA 1
ATOM 731 C C . HIS A 1 108 ? 8.005 5.501 9.504 1.00 96.69 108 HIS A C 1
ATOM 733 O O . HIS A 1 108 ? 8.178 5.499 8.293 1.00 96.69 108 HIS A O 1
ATOM 739 N N . THR A 1 109 ? 8.753 6.248 10.322 1.00 95.44 109 THR A N 1
ATOM 740 C CA . THR A 1 109 ? 9.703 7.268 9.821 1.00 95.44 109 THR A CA 1
ATOM 741 C C . THR A 1 109 ? 11.185 6.922 9.978 1.00 95.44 109 THR A C 1
ATOM 743 O O . THR A 1 109 ? 12.011 7.629 9.422 1.00 95.44 109 THR A O 1
ATOM 746 N N . GLY A 1 110 ? 11.547 5.875 10.728 1.00 93.25 110 GLY A N 1
ATOM 747 C CA . GLY A 1 110 ? 12.948 5.450 10.872 1.00 93.25 110 GLY A CA 1
ATOM 748 C C . GLY A 1 110 ? 13.563 4.918 9.568 1.00 93.25 110 GLY A C 1
ATOM 749 O O . GLY A 1 110 ? 12.856 4.323 8.758 1.00 93.25 110 GLY A O 1
ATOM 750 N N . ASP A 1 111 ? 14.875 5.083 9.380 1.00 90.62 111 ASP A N 1
ATOM 751 C CA . ASP A 1 111 ? 15.551 4.867 8.084 1.00 90.62 111 ASP A CA 1
ATOM 752 C C . ASP A 1 111 ? 15.420 3.447 7.523 1.00 90.62 111 ASP A C 1
ATOM 754 O O . ASP A 1 111 ? 15.038 3.280 6.372 1.00 90.62 111 ASP A O 1
ATOM 758 N N . ASN A 1 112 ? 15.673 2.420 8.338 1.00 91.81 112 ASN A N 1
ATOM 759 C CA . ASN A 1 112 ? 15.440 1.012 7.990 1.00 91.81 112 ASN A CA 1
ATOM 760 C C . ASN A 1 112 ? 14.169 0.520 8.684 1.00 91.81 112 ASN A C 1
ATOM 762 O O . ASN A 1 112 ? 14.210 -0.305 9.601 1.00 91.81 112 ASN A O 1
ATOM 766 N N . SER A 1 113 ? 13.047 1.134 8.334 1.00 92.56 113 SER A N 1
ATOM 767 C CA . SER A 1 113 ? 11.757 0.815 8.929 1.00 92.56 113 SER A CA 1
ATOM 768 C C . SER A 1 113 ? 11.013 -0.248 8.149 1.00 92.56 113 SER A C 1
ATOM 770 O O . SER A 1 113 ? 11.150 -0.368 6.935 1.00 92.56 113 SER A O 1
ATOM 772 N N . SER A 1 114 ? 10.149 -0.984 8.843 1.00 95.94 114 SER A N 1
ATOM 773 C CA . SER A 1 114 ? 9.142 -1.783 8.157 1.00 95.94 114 SER A CA 1
ATOM 774 C C . SER A 1 114 ? 7.768 -1.689 8.798 1.00 95.94 114 SER A C 1
ATOM 776 O O . SER A 1 114 ? 7.617 -1.553 10.013 1.00 95.94 114 SER A O 1
ATOM 778 N N . VAL A 1 115 ? 6.744 -1.784 7.964 1.00 98.00 115 VAL A N 1
ATOM 779 C CA . VAL A 1 115 ? 5.366 -2.016 8.392 1.00 98.00 115 VAL A CA 1
ATOM 780 C C . VAL A 1 115 ? 4.965 -3.366 7.827 1.00 98.00 115 VAL A C 1
ATOM 782 O O . VAL A 1 115 ? 5.013 -3.563 6.620 1.00 98.00 115 VAL A O 1
ATOM 785 N N . SER A 1 116 ? 4.610 -4.310 8.692 1.00 97.19 116 SER A N 1
ATOM 786 C CA . SER A 1 116 ? 4.187 -5.652 8.291 1.00 97.19 116 SER A CA 1
ATOM 787 C C . SER A 1 116 ? 2.711 -5.849 8.606 1.00 97.19 116 SER A C 1
ATOM 789 O O . SER A 1 116 ? 2.319 -5.793 9.768 1.00 97.19 116 SER A O 1
ATOM 791 N N . ILE A 1 117 ? 1.907 -6.088 7.574 1.00 95.50 117 ILE A N 1
ATOM 792 C CA . ILE A 1 117 ? 0.476 -6.391 7.652 1.00 95.50 117 ILE A CA 1
ATOM 793 C C . ILE A 1 117 ? 0.306 -7.844 7.216 1.00 95.50 117 ILE A C 1
ATOM 795 O O . ILE A 1 117 ? 0.599 -8.172 6.072 1.00 95.50 117 ILE A O 1
ATOM 799 N N . SER A 1 118 ? -0.131 -8.735 8.102 1.00 93.12 118 SER A N 1
ATOM 800 C CA . SER A 1 118 ? -0.267 -10.162 7.783 1.00 93.12 118 SER A CA 1
ATOM 801 C C . SER A 1 118 ? -1.618 -10.699 8.220 1.00 93.12 118 SER A C 1
ATOM 803 O O . SER A 1 118 ? -1.985 -10.600 9.390 1.00 93.12 118 SER A O 1
ATOM 805 N N . ASN A 1 119 ? -2.355 -11.275 7.266 1.00 90.38 119 ASN A N 1
ATOM 806 C CA . ASN A 1 119 ? -3.691 -11.839 7.478 1.00 90.38 119 ASN A CA 1
ATOM 807 C C . ASN A 1 119 ? -4.641 -10.880 8.213 1.00 90.38 119 ASN A C 1
ATOM 809 O O . ASN A 1 119 ? -5.481 -11.308 9.002 1.00 90.38 119 ASN A O 1
ATOM 813 N N . ALA A 1 120 ? -4.467 -9.576 7.997 1.00 89.31 120 ALA A N 1
ATOM 814 C CA . ALA A 1 120 ? -5.164 -8.536 8.734 1.00 89.31 120 ALA A CA 1
ATOM 815 C C . ALA A 1 120 ? -6.291 -7.934 7.895 1.00 89.31 120 ALA A C 1
ATOM 817 O O . ALA A 1 120 ? -6.176 -7.805 6.677 1.00 89.31 120 ALA A O 1
ATOM 818 N N . THR A 1 121 ? -7.365 -7.525 8.565 1.00 89.75 121 THR A N 1
ATOM 819 C CA . THR A 1 121 ? -8.445 -6.752 7.941 1.00 89.75 121 THR A CA 1
ATOM 820 C C . THR A 1 121 ? -8.403 -5.320 8.459 1.00 89.75 121 THR A C 1
ATOM 822 O O . THR A 1 121 ? -8.599 -5.091 9.651 1.00 89.75 121 THR A O 1
ATOM 825 N N . LEU A 1 122 ? -8.105 -4.356 7.593 1.00 91.62 122 LEU A N 1
ATOM 826 C CA . LEU A 1 122 ? -8.141 -2.927 7.907 1.00 91.62 122 LEU A CA 1
ATOM 827 C C . LEU A 1 122 ? -9.364 -2.320 7.229 1.00 91.62 122 LEU A C 1
ATOM 829 O O . LEU A 1 122 ? -9.514 -2.475 6.019 1.00 91.62 122 LEU A O 1
ATOM 833 N N . ARG A 1 123 ? -10.223 -1.629 7.977 1.00 89.44 123 ARG A N 1
ATOM 834 C CA . ARG A 1 123 ? -11.437 -1.017 7.427 1.00 89.44 123 ARG A CA 1
ATOM 835 C C . ARG A 1 123 ? -11.654 0.388 7.969 1.00 89.44 123 ARG A C 1
ATOM 837 O O . ARG A 1 123 ? -11.758 0.574 9.180 1.00 89.44 123 ARG A O 1
ATOM 844 N N . ALA A 1 124 ? -11.748 1.369 7.083 1.00 88.50 124 ALA A N 1
ATOM 845 C CA . ALA A 1 124 ? -12.025 2.756 7.443 1.00 88.50 124 ALA A CA 1
ATOM 846 C C . ALA A 1 124 ? -12.676 3.512 6.278 1.00 88.50 124 ALA A C 1
ATOM 848 O O . ALA A 1 124 ? -12.857 2.947 5.207 1.00 88.50 124 ALA A O 1
ATOM 849 N N . ASP A 1 125 ? -12.988 4.793 6.464 1.00 88.88 125 ASP A N 1
ATOM 850 C CA . ASP A 1 125 ? -13.285 5.683 5.337 1.00 88.88 125 ASP A CA 1
ATOM 851 C C . ASP A 1 125 ? -11.995 6.018 4.565 1.00 88.88 125 ASP A C 1
ATOM 853 O O . ASP A 1 125 ? -11.935 5.922 3.343 1.00 88.88 125 ASP A O 1
ATOM 857 N N . THR A 1 126 ? -10.912 6.306 5.287 1.00 91.31 126 THR A N 1
ATOM 858 C CA . THR A 1 126 ? -9.583 6.526 4.704 1.00 91.31 126 THR A CA 1
ATOM 859 C C . THR A 1 126 ? -8.559 5.587 5.335 1.00 91.31 126 THR A C 1
ATOM 861 O O . THR A 1 126 ? -8.439 5.528 6.559 1.00 91.31 126 THR A O 1
ATOM 864 N N . VAL A 1 127 ? -7.766 4.892 4.518 1.00 94.88 127 VAL A N 1
ATOM 865 C CA . VAL A 1 127 ? -6.640 4.071 4.982 1.00 94.88 127 VAL A CA 1
ATOM 866 C C . VAL A 1 127 ? -5.348 4.550 4.334 1.00 94.88 127 VAL A C 1
ATOM 868 O O . VAL A 1 127 ? -5.179 4.491 3.116 1.00 94.88 127 VAL A O 1
ATOM 871 N N . LYS A 1 128 ? -4.413 4.990 5.176 1.00 96.56 128 LYS A N 1
ATOM 872 C CA . LYS A 1 128 ? -3.055 5.379 4.799 1.00 96.56 128 LYS A CA 1
ATOM 873 C C . LYS A 1 128 ? -2.057 4.494 5.529 1.00 96.56 128 LYS A C 1
ATOM 875 O O . LYS A 1 128 ? -2.089 4.397 6.756 1.00 96.56 128 LYS A O 1
ATOM 880 N N . VAL A 1 129 ? -1.156 3.873 4.778 1.00 97.88 129 VAL A N 1
ATOM 881 C CA . VAL A 1 129 ? -0.036 3.106 5.326 1.00 97.88 129 VAL A CA 1
ATOM 882 C C . VAL A 1 129 ? 1.237 3.571 4.648 1.00 97.88 129 VAL A C 1
ATOM 884 O O . VAL A 1 129 ? 1.328 3.505 3.425 1.00 97.88 129 VAL A O 1
ATOM 887 N N . ALA A 1 130 ? 2.206 4.042 5.426 1.00 97.62 130 ALA A N 1
ATOM 888 C CA . ALA A 1 130 ? 3.424 4.620 4.887 1.00 97.62 130 ALA A CA 1
ATOM 889 C C . ALA A 1 130 ? 4.688 4.227 5.658 1.00 97.62 130 ALA A C 1
ATOM 891 O O . ALA A 1 130 ? 4.758 4.358 6.882 1.00 97.62 130 ALA A O 1
ATOM 892 N N . THR A 1 131 ? 5.727 3.844 4.923 1.00 97.44 131 THR A N 1
ATOM 893 C CA . THR A 1 131 ? 7.116 3.827 5.397 1.00 97.44 131 THR A CA 1
ATOM 894 C C . THR A 1 131 ? 7.875 4.988 4.758 1.00 97.44 131 THR A C 1
ATOM 896 O O . THR A 1 131 ? 8.018 5.071 3.544 1.00 97.44 131 THR A O 1
ATOM 899 N N . LEU A 1 132 ? 8.322 5.932 5.579 1.00 95.19 132 LEU A N 1
ATOM 900 C CA . LEU A 1 132 ? 8.866 7.223 5.152 1.00 95.19 132 LEU A CA 1
ATOM 901 C C . LEU A 1 132 ? 10.392 7.314 5.297 1.00 95.19 132 LEU A C 1
ATOM 903 O O . LEU A 1 132 ? 10.985 8.281 4.832 1.00 95.19 132 LEU A O 1
ATOM 907 N N . GLY A 1 133 ? 11.026 6.329 5.939 1.00 93.88 133 GLY A N 1
ATOM 908 C CA . GLY A 1 133 ? 12.486 6.249 6.015 1.00 93.88 133 GLY A CA 1
ATOM 909 C C . GLY A 1 133 ? 13.125 5.819 4.694 1.00 93.88 133 GLY A C 1
ATOM 910 O O . GLY A 1 133 ? 12.471 5.190 3.860 1.00 93.88 133 GLY A O 1
ATOM 911 N N . ALA A 1 134 ? 14.416 6.120 4.523 1.00 94.88 134 ALA A N 1
ATOM 912 C CA . ALA A 1 134 ? 15.158 5.906 3.275 1.00 94.88 134 ALA A CA 1
ATOM 913 C C . ALA A 1 134 ? 15.074 4.470 2.717 1.00 94.88 134 ALA A C 1
ATOM 915 O O . ALA A 1 134 ? 14.965 4.290 1.507 1.00 94.88 134 ALA A O 1
ATOM 916 N N . ASN A 1 135 ? 15.068 3.462 3.590 1.00 94.88 135 ASN A N 1
ATOM 917 C CA . ASN A 1 135 ? 14.990 2.035 3.263 1.00 94.88 135 ASN A CA 1
ATOM 918 C C . ASN A 1 135 ? 13.697 1.404 3.810 1.00 94.88 135 ASN A C 1
ATOM 920 O O . ASN A 1 135 ? 13.689 0.255 4.254 1.00 94.88 135 ASN A O 1
ATOM 924 N N . GLY A 1 136 ? 12.613 2.183 3.845 1.00 97.06 136 GLY A N 1
ATOM 925 C CA . GLY A 1 136 ? 11.306 1.729 4.301 1.00 97.06 136 GLY A CA 1
ATOM 926 C C . GLY A 1 136 ? 10.790 0.511 3.525 1.00 97.06 136 GLY A C 1
ATOM 927 O O . GLY A 1 136 ? 10.921 0.446 2.304 1.00 97.06 136 GLY A O 1
ATOM 928 N N . ALA A 1 137 ? 10.181 -0.445 4.223 1.00 98.12 137 ALA A N 1
ATOM 929 C CA . ALA A 1 137 ? 9.543 -1.606 3.607 1.00 98.12 137 ALA A CA 1
ATOM 930 C C . ALA A 1 137 ? 8.121 -1.828 4.139 1.00 98.12 137 ALA A C 1
ATOM 932 O O . ALA A 1 137 ? 7.920 -2.123 5.321 1.00 98.12 137 ALA A O 1
ATOM 933 N N . LEU A 1 138 ? 7.128 -1.746 3.260 1.00 98.44 138 LEU A N 1
ATOM 934 C CA . LEU A 1 138 ? 5.758 -2.156 3.545 1.00 98.44 138 LEU A CA 1
ATOM 935 C C . LEU A 1 138 ? 5.553 -3.600 3.074 1.00 98.44 138 LEU A C 1
ATOM 937 O O . LEU A 1 138 ? 5.493 -3.872 1.880 1.00 98.44 138 LEU A O 1
ATOM 941 N N . ASN A 1 139 ? 5.426 -4.528 4.017 1.00 98.50 139 ASN A N 1
ATOM 942 C CA . ASN A 1 139 ? 5.248 -5.953 3.755 1.00 98.50 139 ASN A CA 1
ATOM 943 C C . ASN A 1 139 ? 3.792 -6.352 3.996 1.00 98.50 139 ASN A C 1
ATOM 945 O O . ASN A 1 139 ? 3.280 -6.187 5.103 1.00 98.50 139 ASN A O 1
ATOM 949 N N . ILE A 1 140 ? 3.130 -6.906 2.982 1.00 98.06 140 ILE A N 1
ATOM 950 C CA . ILE A 1 140 ? 1.717 -7.282 3.039 1.00 98.06 140 ILE A CA 1
ATOM 951 C C . ILE A 1 140 ? 1.593 -8.781 2.761 1.00 98.06 140 ILE A C 1
ATOM 953 O O . ILE A 1 140 ? 1.647 -9.243 1.623 1.00 98.06 140 ILE A O 1
ATOM 957 N N . GLY A 1 141 ? 1.456 -9.553 3.834 1.00 95.62 141 GLY A N 1
ATOM 958 C CA . GLY A 1 141 ? 1.337 -11.009 3.842 1.00 95.62 141 GLY A CA 1
ATOM 959 C C . GLY A 1 141 ? -0.105 -11.480 3.988 1.00 95.62 141 GLY A C 1
ATOM 960 O O . GLY A 1 141 ? -0.381 -12.318 4.842 1.00 95.62 141 GLY A O 1
ATOM 961 N N . GLY A 1 142 ? -1.013 -10.917 3.191 1.00 92.06 142 GLY A N 1
ATOM 962 C CA . GLY A 1 142 ? -2.410 -11.339 3.097 1.00 92.06 142 GLY A CA 1
ATOM 963 C C . GLY A 1 142 ? -3.408 -10.503 3.899 1.00 92.06 142 GLY A C 1
ATOM 964 O O . GLY A 1 142 ? -3.031 -9.696 4.751 1.00 92.06 142 GLY A O 1
ATOM 965 N N . GLY A 1 143 ? -4.696 -10.723 3.627 1.00 91.75 143 GLY A N 1
ATOM 966 C CA . GLY A 1 143 ? -5.813 -10.028 4.273 1.00 91.75 143 GLY A CA 1
ATOM 967 C C . GLY A 1 143 ? -6.543 -9.043 3.355 1.00 91.75 143 GLY A C 1
ATOM 968 O O . GLY A 1 143 ? -6.434 -9.120 2.129 1.00 91.75 143 GLY A O 1
ATOM 969 N N . THR A 1 144 ? -7.308 -8.131 3.959 1.00 93.25 144 THR A N 1
ATOM 970 C CA . THR A 1 144 ? -8.114 -7.125 3.248 1.00 93.25 144 THR A CA 1
ATOM 971 C C . THR A 1 144 ? -7.823 -5.730 3.785 1.00 93.25 144 THR A C 1
ATOM 973 O O . THR A 1 144 ? -7.857 -5.505 4.991 1.00 93.25 144 THR A O 1
ATOM 976 N N . ILE A 1 145 ? -7.573 -4.773 2.897 1.00 95.31 145 ILE A N 1
ATOM 977 C CA . ILE A 1 145 ? -7.426 -3.360 3.248 1.00 95.31 145 ILE A CA 1
ATOM 978 C C . ILE A 1 145 ? -8.524 -2.595 2.517 1.00 95.31 145 ILE A C 1
ATOM 980 O O . ILE A 1 145 ? -8.535 -2.559 1.291 1.00 95.31 145 ILE A O 1
ATOM 984 N N . SER A 1 146 ? -9.459 -2.026 3.273 1.00 93.38 146 SER A N 1
ATOM 985 C CA . SER A 1 146 ? -10.687 -1.422 2.765 1.00 93.38 146 SER A CA 1
ATOM 986 C C . SER A 1 146 ? -10.799 0.041 3.172 1.00 93.38 146 SER A C 1
ATOM 988 O O . SER A 1 146 ? -10.723 0.360 4.361 1.00 93.38 146 SER A O 1
ATOM 990 N N . ALA A 1 147 ? -11.042 0.901 2.189 1.00 92.44 147 ALA A N 1
ATOM 991 C CA . ALA A 1 147 ? -11.327 2.316 2.368 1.00 92.44 147 ALA A CA 1
ATOM 992 C C . ALA A 1 147 ? -12.508 2.746 1.489 1.00 92.44 147 ALA A C 1
ATOM 994 O O . ALA A 1 147 ? -12.582 2.332 0.335 1.00 92.44 147 ALA A O 1
ATOM 995 N N . ASP A 1 148 ? -13.395 3.591 2.010 1.00 89.50 148 ASP A N 1
ATOM 996 C CA . ASP A 1 148 ? -14.536 4.106 1.241 1.00 89.50 148 ASP A CA 1
ATOM 997 C C . ASP A 1 148 ? -14.152 5.330 0.385 1.00 89.50 148 ASP A C 1
ATOM 999 O O . ASP A 1 148 ? -14.611 5.457 -0.748 1.00 89.50 148 ASP A O 1
ATOM 1003 N N . THR A 1 149 ? -13.269 6.195 0.897 1.00 90.75 149 THR A N 1
ATOM 1004 C CA . THR A 1 149 ? -12.849 7.452 0.255 1.00 90.75 149 THR A CA 1
ATOM 1005 C C . THR A 1 149 ? -11.438 7.383 -0.321 1.00 90.75 149 THR A C 1
ATOM 1007 O O . THR A 1 149 ? -11.223 7.809 -1.451 1.00 90.75 149 THR A O 1
A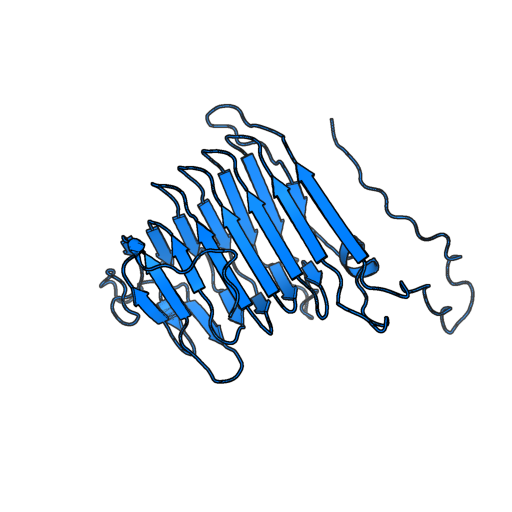TOM 1010 N N . ALA A 1 150 ? -10.453 6.877 0.430 1.00 91.94 150 ALA A N 1
ATOM 1011 C CA . ALA A 1 150 ? -9.065 6.860 -0.039 1.00 91.94 150 ALA A CA 1
ATOM 1012 C C . ALA A 1 150 ? -8.250 5.699 0.537 1.00 91.94 150 ALA A C 1
ATOM 1014 O O . ALA A 1 150 ? -8.113 5.557 1.755 1.00 91.94 150 ALA A O 1
ATOM 1015 N N . LEU A 1 151 ? -7.630 4.922 -0.355 1.00 95.75 151 LEU A N 1
ATOM 1016 C CA . LEU A 1 151 ? -6.664 3.878 -0.020 1.00 95.75 151 LEU A CA 1
ATOM 1017 C C . LEU A 1 151 ? -5.282 4.264 -0.559 1.00 95.75 151 LEU A C 1
ATOM 1019 O O . LEU A 1 151 ? -5.100 4.396 -1.772 1.00 95.75 151 LEU A O 1
ATOM 1023 N N . ARG A 1 152 ? -4.315 4.469 0.341 1.00 97.44 152 ARG A N 1
ATOM 1024 C CA . ARG A 1 152 ? -2.954 4.924 0.017 1.00 97.44 152 ARG A CA 1
ATOM 1025 C C . ARG A 1 152 ? -1.917 4.026 0.701 1.00 97.44 152 ARG A C 1
ATOM 1027 O O . ARG A 1 152 ? -1.843 3.987 1.930 1.00 97.44 152 ARG A O 1
ATOM 1034 N N . LEU A 1 153 ? -1.106 3.326 -0.091 1.00 98.38 153 LEU A N 1
ATOM 1035 C CA . LEU A 1 153 ? 0.003 2.483 0.367 1.00 98.38 153 LEU A CA 1
ATOM 1036 C C . LEU A 1 153 ? 1.323 3.050 -0.156 1.00 98.38 153 LEU A C 1
ATOM 1038 O O . LEU A 1 153 ? 1.538 3.110 -1.362 1.00 98.38 153 LEU A O 1
ATOM 1042 N N . TYR A 1 154 ? 2.185 3.513 0.742 1.00 98.19 154 TYR A N 1
ATOM 1043 C CA . TYR A 1 154 ? 3.347 4.321 0.392 1.00 98.19 154 TYR A CA 1
ATOM 1044 C C . TYR A 1 154 ? 4.631 3.761 1.008 1.00 98.19 154 TYR A C 1
ATOM 1046 O O . TYR A 1 154 ? 4.673 3.368 2.174 1.00 98.19 154 TYR A O 1
ATOM 1054 N N . SER A 1 155 ? 5.710 3.790 0.237 1.00 97.56 155 SER A N 1
ATOM 1055 C CA . SER A 1 155 ? 7.068 3.659 0.741 1.00 97.56 155 SER A CA 1
ATOM 1056 C C . SER A 1 155 ? 7.972 4.679 0.053 1.00 97.56 155 SER A C 1
ATOM 1058 O O . SER A 1 155 ? 8.530 4.422 -1.009 1.00 97.56 155 SER A O 1
ATOM 1060 N N . GLU A 1 156 ? 8.099 5.849 0.676 1.00 90.00 156 GLU A N 1
ATOM 1061 C CA . GLU A 1 156 ? 8.640 7.075 0.069 1.00 90.00 156 GLU A CA 1
ATOM 1062 C C . GLU A 1 156 ? 10.172 7.141 0.005 1.00 90.00 156 GLU A C 1
ATOM 1064 O O . GLU A 1 156 ? 10.719 7.973 -0.718 1.00 90.00 156 GLU A O 1
ATOM 1069 N N . GLY A 1 157 ? 10.869 6.295 0.766 1.00 87.88 157 GLY A N 1
ATOM 1070 C CA . GLY A 1 157 ? 12.329 6.277 0.806 1.00 87.88 157 GLY A CA 1
ATOM 1071 C C . GLY A 1 157 ? 12.975 6.038 -0.560 1.00 87.88 157 GLY A C 1
ATOM 1072 O O . GLY A 1 157 ? 12.386 5.412 -1.442 1.00 87.88 157 GLY A O 1
ATOM 1073 N N . SER A 1 158 ? 14.227 6.473 -0.718 1.00 92.38 158 SER A N 1
ATOM 1074 C CA . SER A 1 158 ? 15.019 6.250 -1.938 1.00 92.38 158 SER A CA 1
ATOM 1075 C C . SER A 1 158 ? 15.133 4.769 -2.318 1.00 92.38 158 SER A C 1
ATOM 1077 O O . SER A 1 158 ? 15.158 4.441 -3.499 1.00 92.38 158 SER A O 1
ATOM 1079 N N . ASN A 1 159 ? 15.134 3.877 -1.325 1.00 95.69 159 ASN A N 1
ATOM 1080 C CA . ASN A 1 159 ? 15.099 2.424 -1.483 1.00 95.69 159 ASN A CA 1
ATOM 1081 C C . ASN A 1 159 ? 13.774 1.830 -0.976 1.00 95.69 159 ASN A C 1
ATOM 1083 O O . ASN A 1 159 ? 13.719 0.673 -0.564 1.00 95.69 159 ASN A O 1
ATOM 1087 N N . GLY A 1 160 ? 12.712 2.636 -0.957 1.00 97.94 160 GLY A N 1
ATOM 1088 C CA . GLY A 1 160 ? 11.408 2.256 -0.442 1.00 97.94 160 GLY A CA 1
ATOM 1089 C C . GLY A 1 160 ? 10.797 1.088 -1.216 1.00 97.94 160 GLY A C 1
ATOM 1090 O O . GLY A 1 160 ? 10.774 1.104 -2.449 1.00 97.94 160 GLY A O 1
ATOM 1091 N N . THR A 1 161 ? 10.267 0.095 -0.499 1.00 98.69 161 THR A N 1
ATOM 1092 C CA . THR A 1 161 ? 9.638 -1.085 -1.106 1.00 98.69 161 THR A CA 1
ATOM 1093 C C . THR A 1 161 ? 8.223 -1.328 -0.597 1.00 98.69 161 THR A C 1
ATOM 1095 O O . THR A 1 161 ? 7.933 -1.149 0.586 1.00 98.69 161 THR A O 1
ATOM 1098 N N . ILE A 1 162 ? 7.342 -1.779 -1.490 1.00 98.81 162 ILE A N 1
ATOM 1099 C CA . ILE A 1 162 ? 6.084 -2.440 -1.126 1.00 98.81 162 ILE A CA 1
ATOM 1100 C C . ILE A 1 162 ? 6.168 -3.883 -1.616 1.00 98.81 162 ILE A C 1
ATOM 1102 O O . ILE A 1 162 ? 6.432 -4.125 -2.792 1.00 98.81 162 ILE A O 1
ATOM 1106 N N . ASN A 1 163 ? 5.941 -4.836 -0.717 1.00 98.81 163 ASN A N 1
ATOM 1107 C CA . ASN A 1 163 ? 6.090 -6.262 -0.978 1.00 98.81 163 ASN A CA 1
ATOM 1108 C C . ASN A 1 163 ? 4.777 -6.986 -0.683 1.00 98.81 163 ASN A C 1
ATOM 1110 O O . ASN A 1 163 ? 4.362 -7.081 0.473 1.00 98.81 163 ASN A O 1
ATOM 1114 N N . PHE A 1 164 ? 4.144 -7.537 -1.716 1.00 98.75 164 PHE A N 1
ATOM 1115 C CA . PHE A 1 164 ? 3.004 -8.437 -1.574 1.00 98.75 164 PHE A CA 1
ATOM 1116 C C . PHE A 1 164 ? 3.507 -9.880 -1.483 1.00 98.75 164 PHE A C 1
ATOM 1118 O O . PHE A 1 164 ? 4.046 -10.443 -2.440 1.00 98.75 164 PHE A O 1
ATOM 1125 N N . LEU A 1 165 ? 3.359 -10.458 -0.292 1.00 98.31 165 LEU A N 1
ATOM 1126 C CA . LEU A 1 165 ? 3.905 -11.766 0.084 1.00 98.31 165 LEU A CA 1
ATOM 1127 C C . LEU A 1 165 ? 2.850 -12.882 0.054 1.00 98.31 165 LEU A C 1
ATOM 1129 O O . LEU A 1 165 ? 3.196 -14.056 0.086 1.00 98.31 165 LEU A O 1
ATOM 1133 N N . ALA A 1 166 ? 1.566 -12.523 0.016 1.00 97.44 166 ALA A N 1
ATOM 1134 C CA . ALA A 1 166 ? 0.441 -13.447 -0.109 1.00 97.44 166 ALA A CA 1
ATOM 1135 C C . ALA A 1 166 ? -0.749 -12.739 -0.772 1.00 97.44 166 ALA A C 1
ATOM 1137 O O . ALA A 1 166 ? -0.709 -11.525 -0.977 1.00 97.44 166 ALA A O 1
ATOM 1138 N N . ASN A 1 167 ? -1.809 -13.487 -1.088 1.00 96.94 167 ASN A N 1
ATOM 1139 C CA . ASN A 1 167 ? -3.013 -12.938 -1.714 1.00 96.94 167 ASN A CA 1
ATOM 1140 C C . ASN A 1 167 ? -3.664 -11.865 -0.834 1.00 96.94 167 ASN A C 1
ATOM 1142 O O . ASN A 1 167 ? -3.970 -12.110 0.334 1.00 96.94 167 ASN A O 1
ATOM 1146 N N . VAL A 1 168 ? -3.895 -10.688 -1.412 1.00 96.31 168 VAL A N 1
ATOM 1147 C CA . VAL A 1 168 ? -4.422 -9.504 -0.718 1.00 96.31 168 VAL A CA 1
ATOM 1148 C C . VAL A 1 168 ? -5.617 -8.964 -1.483 1.00 96.31 168 VAL A C 1
ATOM 1150 O O . VAL A 1 168 ? -5.609 -8.950 -2.711 1.00 96.31 168 VAL A O 1
ATOM 1153 N N . THR A 1 169 ? -6.622 -8.477 -0.759 1.00 96.62 169 THR A N 1
ATOM 1154 C CA . THR A 1 169 ? -7.692 -7.655 -1.338 1.00 96.62 169 THR A CA 1
ATOM 1155 C C . THR A 1 169 ? -7.476 -6.195 -0.959 1.00 96.62 169 THR A C 1
ATOM 1157 O O . THR A 1 169 ? -7.410 -5.859 0.224 1.00 96.62 169 THR A O 1
ATOM 1160 N N . LEU A 1 170 ? -7.373 -5.326 -1.961 1.00 97.00 170 LEU A N 1
ATOM 1161 C CA . LEU A 1 170 ? -7.413 -3.877 -1.800 1.00 97.00 170 LEU A CA 1
ATOM 1162 C C . LEU A 1 170 ? -8.794 -3.407 -2.259 1.00 97.00 170 LEU A C 1
ATOM 1164 O O . LEU A 1 170 ? -9.140 -3.543 -3.432 1.00 97.00 170 LEU A O 1
ATOM 1168 N N . ASN A 1 171 ? -9.596 -2.912 -1.321 1.00 94.94 171 ASN A N 1
ATOM 1169 C CA . ASN A 1 171 ? -10.935 -2.402 -1.582 1.00 94.94 171 ASN A CA 1
ATOM 1170 C C . ASN A 1 171 ? -10.940 -0.878 -1.435 1.00 94.94 171 ASN A C 1
ATOM 1172 O O . ASN A 1 171 ? -10.717 -0.363 -0.341 1.00 94.94 171 ASN A O 1
ATOM 1176 N N . GLY A 1 172 ? -11.167 -0.157 -2.525 1.00 92.00 172 GLY A N 1
ATOM 1177 C CA . GLY A 1 172 ? -11.292 1.295 -2.502 1.00 92.00 172 GLY A CA 1
ATOM 1178 C C . GLY A 1 172 ? -11.587 1.877 -3.881 1.00 92.00 172 GLY A C 1
ATOM 1179 O O 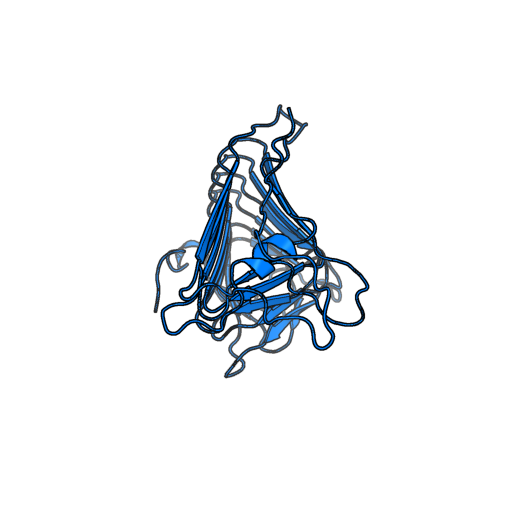. GLY A 1 172 ? -11.414 1.184 -4.881 1.00 92.00 172 GLY A O 1
ATOM 1180 N N . PRO A 1 173 ? -12.043 3.138 -3.952 1.00 90.25 173 PRO A N 1
ATOM 1181 C CA . PRO A 1 173 ? -12.476 3.745 -5.211 1.00 90.25 173 PRO A CA 1
ATOM 1182 C C . PRO A 1 173 ? -11.324 3.988 -6.199 1.00 90.25 173 PRO A C 1
ATOM 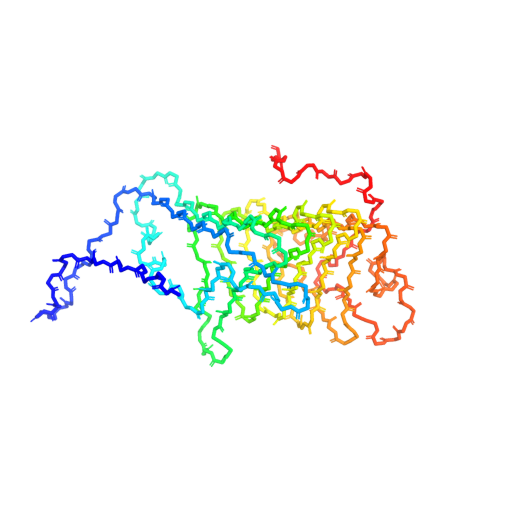1184 O O . PRO A 1 173 ? -11.540 3.936 -7.405 1.00 90.25 173 PRO A O 1
ATOM 1187 N N . ASP A 1 174 ? -10.111 4.265 -5.710 1.00 89.31 174 ASP A N 1
ATOM 1188 C CA . ASP A 1 174 ? -8.919 4.579 -6.509 1.00 89.31 174 ASP A CA 1
ATOM 1189 C C . ASP A 1 174 ? -7.608 4.236 -5.754 1.00 89.31 174 ASP A C 1
ATOM 1191 O O . ASP A 1 174 ? -6.853 5.131 -5.363 1.00 89.31 174 ASP A O 1
ATOM 1195 N N . PRO A 1 175 ? -7.291 2.956 -5.474 1.00 95.62 175 PRO A N 1
ATOM 1196 C CA . PRO A 1 175 ? -6.118 2.624 -4.666 1.00 95.62 175 PRO A CA 1
ATOM 1197 C C . PRO A 1 175 ? -4.825 3.183 -5.271 1.00 95.62 175 PRO A C 1
ATOM 1199 O O . PRO A 1 175 ? -4.532 2.943 -6.441 1.00 95.62 175 PRO A O 1
ATOM 1202 N N . ILE A 1 176 ? -4.030 3.895 -4.467 1.00 97.56 176 ILE A N 1
ATOM 1203 C CA . ILE A 1 176 ? -2.707 4.383 -4.877 1.00 97.56 176 ILE A CA 1
ATOM 1204 C C . ILE A 1 176 ? -1.633 3.608 -4.135 1.00 97.56 176 ILE A C 1
ATOM 1206 O O . ILE A 1 176 ? -1.631 3.546 -2.902 1.00 97.56 176 ILE A O 1
A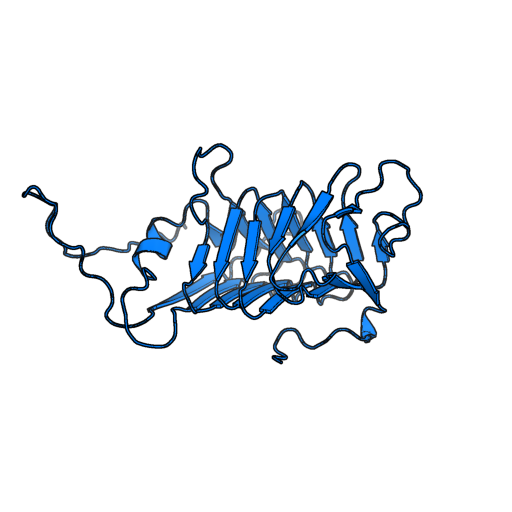TOM 1210 N N . LEU A 1 177 ? -0.707 3.049 -4.905 1.00 98.50 177 LEU A N 1
ATOM 1211 C CA . LEU A 1 177 ? 0.489 2.383 -4.417 1.00 98.50 177 LEU A CA 1
ATOM 1212 C C . LEU A 1 177 ? 1.691 3.180 -4.914 1.00 98.50 177 LEU A C 1
ATOM 1214 O O . LEU A 1 177 ? 1.821 3.389 -6.117 1.00 98.50 177 LEU A O 1
ATOM 1218 N N . ALA A 1 178 ? 2.571 3.617 -4.019 1.00 98.50 178 ALA A N 1
ATOM 1219 C CA . ALA A 1 178 ? 3.731 4.412 -4.402 1.00 98.50 178 ALA A CA 1
ATOM 1220 C C . ALA A 1 178 ? 4.994 3.953 -3.672 1.00 98.50 178 ALA A C 1
ATOM 1222 O O . ALA A 1 178 ? 5.074 4.050 -2.451 1.00 98.50 178 ALA A O 1
ATOM 1223 N N . ALA A 1 179 ? 5.988 3.464 -4.412 1.00 98.62 179 ALA A N 1
ATOM 1224 C CA . ALA A 1 179 ? 7.296 3.102 -3.866 1.00 98.62 179 ALA A CA 1
ATOM 1225 C C . ALA A 1 179 ? 8.368 3.045 -4.953 1.00 98.62 179 ALA A C 1
ATOM 1227 O O . ALA A 1 179 ? 8.052 2.789 -6.116 1.00 98.62 179 ALA A O 1
ATOM 1228 N N . ASN A 1 180 ? 9.645 3.185 -4.585 1.00 98.38 180 ASN A N 1
ATOM 1229 C CA . ASN A 1 180 ? 10.737 2.994 -5.543 1.00 98.38 180 ASN A CA 1
ATOM 1230 C C . ASN A 1 180 ? 10.678 1.601 -6.196 1.00 98.38 180 ASN A C 1
ATOM 1232 O O . ASN A 1 180 ? 10.856 1.489 -7.409 1.00 98.38 180 ASN A O 1
ATOM 1236 N N . THR A 1 181 ? 10.346 0.569 -5.415 1.00 98.69 181 THR A N 1
ATOM 1237 C CA . THR A 1 181 ? 10.133 -0.798 -5.907 1.00 98.69 181 THR A CA 1
ATOM 1238 C C . THR A 1 181 ? 8.823 -1.372 -5.392 1.00 98.69 181 THR A C 1
ATOM 1240 O O . THR A 1 181 ? 8.515 -1.276 -4.203 1.00 98.69 181 THR A O 1
ATOM 1243 N N . ILE A 1 182 ? 8.070 -2.024 -6.274 1.00 98.81 182 ILE A N 1
ATOM 1244 C CA . ILE A 1 182 ? 6.874 -2.781 -5.905 1.00 98.81 182 ILE A CA 1
ATOM 1245 C C . ILE A 1 182 ? 7.062 -4.218 -6.363 1.00 98.81 182 ILE A C 1
ATOM 1247 O O . ILE A 1 182 ? 7.250 -4.469 -7.549 1.00 98.81 182 ILE A O 1
ATOM 1251 N N . ASN A 1 183 ? 7.001 -5.149 -5.416 1.00 98.81 183 ASN A N 1
ATOM 1252 C CA . ASN A 1 183 ? 7.141 -6.577 -5.659 1.00 98.81 183 ASN A CA 1
ATOM 1253 C C . ASN A 1 183 ? 5.804 -7.279 -5.412 1.00 98.81 183 ASN A C 1
ATOM 1255 O O . ASN A 1 183 ? 5.207 -7.116 -4.344 1.00 98.81 183 ASN A O 1
ATOM 1259 N N . ILE A 1 184 ? 5.372 -8.114 -6.357 1.00 98.81 184 ILE A N 1
ATOM 1260 C CA . ILE A 1 184 ? 4.334 -9.121 -6.114 1.00 98.81 184 ILE A CA 1
ATOM 1261 C C . ILE A 1 184 ? 4.982 -10.487 -6.300 1.00 98.81 184 ILE A C 1
ATOM 1263 O O . ILE A 1 184 ? 5.479 -10.800 -7.379 1.00 98.81 184 ILE A O 1
ATOM 1267 N N . THR A 1 185 ? 5.006 -11.278 -5.227 1.00 98.62 185 THR A N 1
ATOM 1268 C CA . THR A 1 185 ? 5.619 -12.614 -5.240 1.00 98.62 185 THR A CA 1
ATOM 1269 C C . THR A 1 185 ? 4.953 -13.498 -6.298 1.00 98.62 185 THR A C 1
ATOM 1271 O O . THR A 1 185 ? 3.749 -13.389 -6.528 1.00 98.62 185 THR A O 1
ATOM 1274 N N . ASP A 1 186 ? 5.708 -14.387 -6.941 1.00 98.00 186 ASP A N 1
ATOM 1275 C CA . ASP A 1 186 ? 5.146 -15.333 -7.908 1.00 98.00 186 ASP A CA 1
ATOM 1276 C C . ASP A 1 186 ? 3.954 -16.105 -7.311 1.00 98.00 186 ASP A C 1
ATOM 1278 O O . ASP A 1 186 ? 3.966 -16.514 -6.148 1.00 98.00 186 ASP A O 1
ATOM 1282 N N . ASN A 1 187 ? 2.918 -16.308 -8.125 1.00 97.75 187 ASN A N 1
ATOM 1283 C CA . ASN A 1 187 ? 1.621 -16.891 -7.760 1.00 97.75 187 ASN A CA 1
ATOM 1284 C C . ASN A 1 187 ? 0.772 -16.078 -6.761 1.00 97.75 187 ASN A C 1
ATOM 1286 O O . ASN A 1 187 ? -0.301 -16.541 -6.372 1.00 97.75 187 ASN A O 1
ATOM 1290 N N . VAL A 1 188 ? 1.197 -14.876 -6.360 1.00 98.50 188 VAL A N 1
ATOM 1291 C CA . VAL A 1 188 ? 0.375 -13.970 -5.548 1.00 98.50 188 VAL A CA 1
ATOM 1292 C C . VAL A 1 188 ? -0.507 -13.099 -6.437 1.00 98.50 188 VAL A C 1
ATOM 1294 O O . VAL A 1 188 ? -0.057 -12.522 -7.428 1.00 98.50 188 VAL A O 1
ATOM 1297 N N . VAL A 1 189 ? -1.772 -12.968 -6.040 1.00 98.31 189 VAL A N 1
ATOM 1298 C CA . VAL A 1 189 ? -2.739 -12.056 -6.649 1.00 98.31 189 VAL A CA 1
ATOM 1299 C C . VAL A 1 189 ? -3.090 -10.941 -5.670 1.00 98.31 189 VAL A C 1
ATOM 1301 O O . VAL A 1 189 ? -3.574 -11.188 -4.561 1.00 98.31 189 VAL A O 1
ATOM 1304 N N . VAL A 1 190 ? -2.893 -9.700 -6.109 1.00 98.44 190 VAL A N 1
ATOM 1305 C CA . VAL A 1 190 ? -3.409 -8.505 -5.435 1.00 98.44 190 VAL A CA 1
ATOM 1306 C C . VAL A 1 190 ? -4.725 -8.128 -6.101 1.00 98.44 190 VAL A C 1
ATOM 1308 O O . VAL A 1 190 ? -4.747 -7.599 -7.209 1.00 98.44 190 VAL A O 1
ATOM 1311 N N . THR A 1 191 ? -5.839 -8.448 -5.455 1.00 97.69 191 THR A N 1
ATOM 1312 C CA . THR A 1 191 ? -7.176 -8.231 -6.014 1.00 97.69 191 THR A CA 1
ATOM 1313 C C . THR A 1 191 ? -7.624 -6.804 -5.731 1.00 97.69 191 THR A C 1
ATOM 1315 O O . THR A 1 191 ? -7.763 -6.423 -4.569 1.00 97.69 191 THR A O 1
ATOM 1318 N N . ILE A 1 192 ? -7.858 -6.028 -6.788 1.00 96.94 192 ILE A N 1
ATOM 1319 C CA . ILE A 1 192 ? -8.387 -4.667 -6.702 1.00 96.94 192 ILE A CA 1
ATOM 1320 C C . ILE A 1 192 ? -9.904 -4.713 -6.853 1.00 96.94 192 ILE A C 1
ATOM 1322 O O . ILE A 1 192 ? -10.426 -5.227 -7.843 1.00 96.94 192 ILE A O 1
ATOM 1326 N N . THR A 1 193 ? -10.601 -4.185 -5.853 1.00 93.69 193 THR A N 1
ATOM 1327 C CA . THR A 1 193 ? -12.066 -4.116 -5.778 1.00 93.69 193 THR A CA 1
ATOM 1328 C C . THR A 1 193 ? -12.494 -2.731 -5.299 1.00 93.69 193 THR A C 1
ATOM 1330 O O . THR A 1 193 ? -11.672 -1.981 -4.775 1.00 93.69 193 THR A O 1
ATOM 1333 N N . GLY A 1 194 ? -13.767 -2.381 -5.476 1.00 81.25 194 GLY A N 1
ATOM 1334 C CA . GLY A 1 194 ? -14.303 -1.108 -5.001 1.00 81.25 194 GLY A CA 1
ATOM 1335 C C . GLY A 1 194 ? -15.451 -0.590 -5.848 1.00 81.25 194 GLY A C 1
ATOM 1336 O O . GLY A 1 194 ? -15.787 -1.142 -6.898 1.00 81.25 194 GLY A O 1
ATOM 1337 N N . THR A 1 195 ? -16.067 0.493 -5.383 1.00 70.38 195 THR A N 1
ATOM 1338 C CA . THR A 1 195 ? -17.134 1.177 -6.111 1.00 70.38 195 THR A CA 1
ATOM 1339 C C . THR A 1 195 ? -16.598 1.730 -7.433 1.00 70.38 195 THR A C 1
ATOM 1341 O O . THR A 1 195 ? -15.668 2.531 -7.472 1.00 70.38 195 THR A O 1
ATOM 1344 N N . GLY A 1 196 ? -17.185 1.278 -8.544 1.00 70.81 196 GLY A N 1
ATOM 1345 C CA . GLY A 1 196 ? -16.773 1.683 -9.890 1.00 70.81 196 GLY A CA 1
ATOM 1346 C C . GLY A 1 196 ? -15.557 0.943 -10.454 1.00 70.81 196 GLY A C 1
ATOM 1347 O O . GLY A 1 196 ? -15.067 1.378 -11.492 1.00 70.81 196 GLY A O 1
ATOM 1348 N N . GLU A 1 197 ? -15.092 -0.129 -9.792 1.00 74.12 197 GLU A N 1
ATOM 1349 C CA . GLU A 1 197 ? -14.091 -1.092 -10.296 1.00 74.12 197 GLU A CA 1
ATOM 1350 C C . GLU A 1 197 ? -12.899 -0.434 -11.007 1.00 74.12 197 GLU A C 1
ATOM 1352 O O . GLU A 1 197 ? -12.497 -0.828 -12.103 1.00 74.12 197 GLU A O 1
ATOM 1357 N N . ARG A 1 198 ? -12.340 0.618 -10.401 1.00 90.88 198 ARG A N 1
ATOM 1358 C CA . ARG A 1 198 ? -11.219 1.340 -11.001 1.00 90.88 198 ARG A CA 1
ATOM 1359 C C . ARG A 1 198 ? -9.906 0.597 -10.740 1.00 90.88 198 ARG A C 1
ATOM 1361 O O . ARG A 1 198 ? -9.692 0.138 -9.615 1.00 90.88 198 ARG A O 1
ATOM 1368 N N . PRO A 1 199 ? -9.012 0.503 -11.741 1.00 94.38 199 PRO A N 1
ATOM 1369 C CA . PRO A 1 199 ? -7.681 -0.055 -11.544 1.00 94.38 199 PRO A CA 1
ATOM 1370 C C . PRO A 1 199 ? -6.913 0.723 -10.475 1.00 94.38 199 PRO A C 1
ATOM 1372 O O . PRO A 1 199 ? -7.101 1.932 -10.320 1.00 94.38 199 PRO A O 1
ATOM 1375 N N . ALA A 1 200 ? -5.992 0.055 -9.785 1.00 96.75 200 ALA A N 1
ATOM 1376 C CA . ALA A 1 200 ? -5.060 0.739 -8.899 1.00 96.75 200 ALA A CA 1
ATOM 1377 C C . ALA A 1 200 ? -4.082 1.619 -9.697 1.00 96.75 200 ALA A C 1
ATOM 1379 O O . ALA A 1 200 ? -3.602 1.225 -10.761 1.00 96.75 200 ALA A O 1
ATOM 1380 N N . SER A 1 201 ? -3.727 2.782 -9.157 1.00 97.44 201 SER A N 1
ATOM 1381 C CA . SER A 1 201 ? -2.653 3.622 -9.691 1.00 97.44 201 SER A CA 1
ATOM 1382 C C . SER A 1 201 ? -1.344 3.276 -8.993 1.00 97.44 201 SER A C 1
ATOM 1384 O O . SER A 1 201 ? -1.186 3.487 -7.788 1.00 97.44 201 SER A O 1
ATOM 1386 N N . VAL A 1 202 ? -0.399 2.733 -9.753 1.00 98.56 202 VAL A N 1
ATOM 1387 C CA . VAL A 1 202 ? 0.867 2.210 -9.243 1.00 98.56 202 VAL A CA 1
ATOM 1388 C C . VAL A 1 202 ? 2.004 3.117 -9.692 1.00 98.56 202 VAL A C 1
ATOM 1390 O O . VAL A 1 202 ? 2.348 3.162 -10.865 1.00 98.56 202 VAL A O 1
ATOM 1393 N N . TYR A 1 203 ? 2.617 3.833 -8.757 1.00 98.62 203 TYR A N 1
ATOM 1394 C CA . TYR A 1 203 ? 3.742 4.725 -9.016 1.00 98.62 203 TYR A CA 1
ATOM 1395 C C . TYR A 1 203 ? 5.032 4.058 -8.554 1.00 98.62 203 TYR A C 1
ATOM 1397 O O . TYR A 1 203 ? 5.263 3.906 -7.353 1.00 98.62 203 TYR A O 1
ATOM 1405 N N . THR A 1 204 ? 5.879 3.640 -9.492 1.00 98.62 204 THR A N 1
ATOM 1406 C CA . THR A 1 204 ? 7.126 2.950 -9.148 1.00 98.62 204 THR A CA 1
ATOM 1407 C C . THR A 1 204 ? 8.187 3.062 -10.233 1.00 98.62 204 THR A C 1
ATOM 1409 O O . THR A 1 204 ? 7.873 3.268 -11.402 1.00 98.62 204 THR A O 1
ATOM 1412 N N . ASN A 1 205 ? 9.456 2.946 -9.838 1.00 98.25 205 ASN A N 1
ATOM 1413 C CA . ASN A 1 205 ? 10.575 2.843 -10.775 1.00 98.25 205 ASN A CA 1
ATOM 1414 C C . ASN A 1 205 ? 10.869 1.378 -11.129 1.00 98.25 205 ASN A C 1
ATOM 1416 O O . ASN A 1 205 ? 11.370 1.099 -12.213 1.00 98.25 205 ASN A O 1
ATOM 1420 N N . ASN A 1 206 ? 10.544 0.446 -10.226 1.00 98.25 206 ASN A N 1
ATOM 1421 C CA . ASN A 1 206 ? 10.844 -0.976 -10.365 1.00 98.25 206 ASN A CA 1
ATOM 1422 C C . ASN A 1 206 ? 9.560 -1.807 -10.144 1.00 98.25 206 ASN A C 1
ATOM 1424 O O . ASN A 1 206 ? 9.294 -2.243 -9.017 1.00 98.25 206 ASN A O 1
ATOM 1428 N N . PRO A 1 207 ? 8.730 -1.995 -11.190 1.00 98.56 207 PRO A N 1
ATOM 1429 C CA . PRO A 1 207 ? 7.456 -2.706 -11.099 1.00 98.56 207 PRO A CA 1
ATOM 1430 C C . PRO A 1 207 ? 7.641 -4.227 -11.259 1.00 98.56 207 PRO A C 1
ATOM 1432 O O . PRO A 1 207 ? 7.367 -4.802 -12.311 1.00 98.56 207 PRO A O 1
ATOM 1435 N N . ASN A 1 208 ? 8.115 -4.892 -10.207 1.00 98.38 208 ASN A N 1
ATOM 1436 C CA . ASN A 1 208 ? 8.442 -6.321 -10.195 1.00 98.38 208 ASN A CA 1
ATOM 1437 C C . ASN A 1 208 ? 7.192 -7.199 -10.000 1.00 98.38 208 ASN A C 1
ATOM 1439 O O . ASN A 1 208 ? 6.977 -7.818 -8.955 1.00 98.38 208 ASN A O 1
ATOM 1443 N N . TYR A 1 209 ? 6.351 -7.224 -11.026 1.00 98.62 209 TYR A N 1
ATOM 1444 C CA . TYR A 1 209 ? 5.142 -8.039 -11.148 1.00 98.62 209 TYR A CA 1
ATOM 1445 C C . TYR A 1 209 ? 4.831 -8.265 -12.633 1.00 98.62 209 TYR A C 1
ATOM 1447 O O . TYR A 1 209 ? 5.603 -7.855 -13.502 1.00 98.62 209 TYR A O 1
ATOM 1455 N N . SER A 1 210 ? 3.746 -8.973 -12.937 1.00 98.31 210 SER A N 1
ATOM 1456 C CA . SER A 1 210 ? 3.403 -9.413 -14.287 1.00 98.31 210 SER A CA 1
ATOM 1457 C C . SER A 1 210 ? 3.387 -8.267 -15.297 1.00 98.31 210 SER A C 1
ATOM 1459 O O . SER A 1 210 ? 2.743 -7.238 -15.084 1.00 98.31 210 SER A O 1
ATOM 1461 N N . ILE A 1 211 ? 4.009 -8.491 -16.459 1.00 96.88 211 ILE A N 1
ATOM 1462 C CA . ILE A 1 211 ? 3.919 -7.576 -17.610 1.00 96.88 211 ILE A CA 1
ATOM 1463 C C . ILE A 1 211 ? 2.478 -7.291 -18.057 1.00 96.88 211 ILE A C 1
ATOM 1465 O O . ILE A 1 211 ? 2.228 -6.287 -18.715 1.00 96.88 211 ILE A O 1
ATOM 1469 N N . ARG A 1 212 ? 1.521 -8.160 -17.704 1.00 94.25 212 ARG A N 1
ATOM 1470 C CA . ARG A 1 212 ? 0.103 -8.003 -18.058 1.00 94.25 212 ARG A CA 1
ATOM 1471 C C . ARG A 1 212 ? -0.572 -6.850 -17.316 1.00 94.25 212 ARG A C 1
ATOM 1473 O O . ARG A 1 212 ? -1.554 -6.325 -17.823 1.00 94.25 212 ARG A O 1
ATOM 1480 N N . ASP A 1 213 ? -0.019 -6.446 -16.175 1.00 94.88 213 ASP A N 1
ATOM 1481 C CA . ASP A 1 213 ? -0.568 -5.390 -15.317 1.00 94.88 213 ASP A CA 1
ATOM 1482 C C . ASP A 1 213 ? 0.334 -4.146 -15.280 1.00 94.88 213 ASP A C 1
ATOM 1484 O O . ASP A 1 213 ? 0.287 -3.367 -14.333 1.00 94.88 213 ASP A O 1
ATOM 1488 N N . GLY A 1 214 ? 1.213 -3.984 -16.278 1.00 95.06 214 GLY A N 1
ATOM 1489 C CA . GLY A 1 214 ? 2.183 -2.885 -16.331 1.00 95.06 214 GLY A CA 1
ATOM 1490 C C . GLY A 1 214 ? 3.470 -3.136 -15.536 1.00 95.06 214 GLY A C 1
ATOM 1491 O O . GLY A 1 214 ? 4.182 -2.186 -15.206 1.00 95.06 214 GLY A O 1
ATOM 1492 N N . GLY A 1 215 ? 3.759 -4.397 -15.204 1.00 97.88 215 GLY A N 1
ATOM 1493 C CA . GLY A 1 215 ? 5.006 -4.824 -14.578 1.00 97.88 215 GLY A CA 1
ATOM 1494 C C . GLY A 1 215 ? 6.139 -5.117 -15.564 1.00 97.88 215 GLY A C 1
ATOM 1495 O O . GLY A 1 215 ? 6.000 -4.935 -16.772 1.00 97.88 215 GLY A O 1
ATOM 1496 N N . ASN A 1 216 ? 7.277 -5.586 -15.052 1.00 97.69 216 ASN A N 1
ATOM 1497 C CA . ASN A 1 216 ? 8.456 -5.964 -15.842 1.00 97.69 216 ASN A CA 1
ATOM 1498 C C . ASN A 1 216 ? 8.754 -7.480 -15.833 1.00 97.69 216 ASN A C 1
ATOM 1500 O O . ASN A 1 216 ? 9.675 -7.927 -16.519 1.00 97.69 216 ASN A O 1
ATOM 1504 N N . ASN A 1 217 ? 7.991 -8.285 -15.084 1.00 96.88 217 ASN A N 1
ATOM 1505 C CA . ASN A 1 217 ? 8.239 -9.716 -14.925 1.00 96.88 217 ASN A CA 1
ATOM 1506 C C . ASN A 1 217 ? 7.482 -10.530 -15.990 1.00 96.88 217 ASN A C 1
ATOM 1508 O O . ASN A 1 217 ? 6.249 -10.549 -16.029 1.00 96.88 217 ASN A O 1
ATOM 1512 N N . GLN A 1 218 ? 8.237 -11.212 -16.857 1.00 96.38 218 GLN A N 1
ATOM 1513 C CA . GLN A 1 218 ? 7.713 -12.022 -17.966 1.00 96.38 218 GLN A CA 1
ATOM 1514 C C . GLN A 1 218 ? 7.394 -13.474 -17.573 1.00 96.38 218 GLN A C 1
ATOM 1516 O O . GLN A 1 218 ? 6.910 -14.240 -18.407 1.00 96.38 218 GLN A O 1
ATOM 1521 N N . ASN A 1 219 ? 7.665 -13.879 -16.326 1.00 95.25 219 ASN A N 1
ATOM 1522 C CA . ASN A 1 219 ? 7.339 -15.220 -15.852 1.00 95.25 219 ASN A CA 1
ATOM 1523 C C . ASN A 1 219 ? 5.825 -15.474 -15.983 1.00 95.25 219 ASN A C 1
ATOM 1525 O O . ASN A 1 219 ? 5.004 -14.629 -15.627 1.00 95.25 219 ASN A O 1
ATOM 1529 N N . GLN A 1 220 ? 5.439 -16.658 -16.461 1.00 94.12 220 GLN A N 1
ATOM 1530 C CA . GLN A 1 220 ? 4.030 -17.062 -16.552 1.00 94.12 220 GLN A CA 1
ATOM 1531 C C . GLN A 1 220 ? 3.347 -17.092 -15.179 1.00 94.12 220 GLN A C 1
ATOM 1533 O O . GLN A 1 220 ? 2.145 -16.853 -15.086 1.00 94.12 220 GLN A O 1
ATOM 1538 N N . ASN A 1 221 ? 4.134 -17.331 -14.129 1.00 96.62 221 ASN A N 1
ATOM 1539 C CA . ASN A 1 221 ? 3.688 -17.357 -12.742 1.00 96.62 221 ASN A CA 1
ATOM 1540 C C . ASN A 1 221 ? 3.967 -16.038 -12.009 1.00 96.62 221 ASN A C 1
ATOM 1542 O O . ASN A 1 221 ? 3.848 -16.001 -10.785 1.00 96.62 221 ASN A O 1
ATOM 1546 N N . ALA A 1 222 ? 4.359 -14.977 -12.726 1.00 98.00 222 ALA A N 1
ATOM 1547 C CA . ALA A 1 222 ? 4.614 -13.675 -12.123 1.00 98.00 222 ALA A CA 1
ATOM 1548 C C . ALA A 1 222 ? 3.415 -13.235 -11.277 1.00 98.00 222 ALA A C 1
ATOM 1550 O O . ALA A 1 222 ? 2.263 -13.336 -11.715 1.00 98.00 222 ALA A O 1
ATOM 1551 N N . GLY A 1 223 ? 3.698 -12.728 -10.076 1.00 98.62 223 GLY A N 1
ATOM 1552 C CA . GLY A 1 223 ? 2.689 -12.103 -9.232 1.00 98.62 223 GLY A CA 1
ATOM 1553 C C . GLY A 1 223 ? 1.961 -10.996 -9.990 1.00 98.62 223 GLY A C 1
ATOM 1554 O O . GLY A 1 223 ? 2.563 -10.321 -10.825 1.00 98.62 223 GLY A O 1
ATOM 1555 N N . ARG A 1 224 ? 0.660 -10.830 -9.754 1.00 98.25 224 ARG A N 1
ATOM 1556 C CA . ARG A 1 224 ? -0.196 -10.028 -10.637 1.00 98.25 224 ARG A CA 1
ATOM 1557 C C . ARG A 1 224 ? -1.246 -9.219 -9.885 1.00 98.25 224 ARG A C 1
ATOM 1559 O O . ARG A 1 224 ? -1.615 -9.562 -8.758 1.00 98.25 224 ARG A O 1
ATOM 1566 N N . PHE A 1 225 ? -1.783 -8.198 -10.541 1.00 98.12 225 PHE A N 1
ATOM 1567 C CA . PHE A 1 225 ? -3.020 -7.562 -10.108 1.00 98.12 225 PHE A CA 1
ATOM 1568 C C . PHE A 1 225 ? -4.228 -8.349 -10.646 1.00 98.12 225 PHE A C 1
ATOM 1570 O O . PHE A 1 225 ? -4.208 -8.939 -11.723 1.00 98.12 225 PHE A O 1
ATOM 1577 N N . GLY A 1 226 ? -5.281 -8.442 -9.842 1.00 96.06 226 GLY A N 1
ATOM 1578 C CA . GLY A 1 226 ? -6.556 -9.065 -10.197 1.00 96.06 226 GLY A CA 1
ATOM 1579 C C . GLY A 1 226 ? -7.717 -8.089 -10.021 1.00 96.06 226 GLY A C 1
ATOM 1580 O O . GLY A 1 226 ? -7.530 -6.976 -9.529 1.00 96.06 226 GLY A O 1
ATOM 1581 N N . GLY A 1 227 ? -8.928 -8.512 -10.390 1.00 95.06 227 GLY A N 1
ATOM 1582 C CA . GLY A 1 227 ? -10.103 -7.636 -10.365 1.00 95.06 227 GLY A CA 1
ATOM 1583 C C . GLY A 1 227 ? -9.953 -6.504 -11.379 1.00 95.06 227 GLY A C 1
ATOM 1584 O O . GLY A 1 227 ? -9.692 -6.773 -12.549 1.00 95.06 227 GLY A O 1
ATOM 1585 N N . ALA A 1 228 ? -10.056 -5.258 -10.920 1.00 95.19 228 ALA A N 1
ATOM 1586 C CA . ALA A 1 228 ? -9.900 -4.076 -11.771 1.00 95.19 228 ALA A CA 1
ATOM 1587 C C . ALA A 1 228 ? -8.474 -3.866 -12.330 1.00 95.19 228 ALA A C 1
ATOM 1589 O O . ALA A 1 228 ? -8.274 -3.019 -13.197 1.00 95.19 228 ALA A O 1
ATOM 1590 N N . GLY A 1 229 ? -7.477 -4.623 -11.855 1.00 95.31 229 GLY A N 1
ATOM 1591 C CA . GLY A 1 229 ? -6.097 -4.529 -12.337 1.00 95.31 229 GLY A CA 1
ATOM 1592 C C . GLY A 1 229 ? -5.368 -3.273 -11.849 1.00 95.31 229 GLY A C 1
ATOM 1593 O O . GLY A 1 229 ? -5.726 -2.688 -10.824 1.00 95.31 229 GLY A O 1
ATOM 1594 N N . ALA A 1 230 ? -4.325 -2.865 -12.571 1.00 96.75 230 ALA A N 1
ATOM 1595 C CA . ALA A 1 230 ? -3.507 -1.703 -12.234 1.00 96.75 230 ALA A CA 1
ATOM 1596 C C . ALA A 1 230 ? -3.008 -0.950 -13.475 1.00 96.75 230 ALA A C 1
ATOM 1598 O O . ALA A 1 230 ? -2.871 -1.526 -14.551 1.00 96.75 230 ALA A O 1
ATOM 1599 N N . ASN A 1 231 ? -2.704 0.335 -13.290 1.00 96.81 231 ASN A N 1
ATOM 1600 C CA . ASN A 1 231 ? -1.992 1.180 -14.243 1.00 96.81 231 ASN A CA 1
ATOM 1601 C C . ASN A 1 231 ? -0.679 1.660 -13.622 1.00 96.81 231 ASN A C 1
ATOM 1603 O O . ASN A 1 231 ? -0.683 2.229 -12.526 1.00 96.81 231 ASN A O 1
ATOM 1607 N N . THR A 1 232 ? 0.427 1.473 -14.338 1.00 98.31 232 THR A N 1
ATOM 1608 C CA . THR A 1 232 ? 1.769 1.808 -13.849 1.00 98.31 232 THR A CA 1
ATOM 1609 C C . THR A 1 232 ? 2.250 3.150 -14.378 1.00 98.31 232 THR A C 1
ATOM 1611 O O . THR A 1 232 ? 2.187 3.427 -15.574 1.00 98.31 232 THR A O 1
ATOM 1614 N N . PHE A 1 233 ? 2.795 3.967 -13.482 1.00 98.06 233 PHE A N 1
ATOM 1615 C CA . PHE A 1 233 ? 3.311 5.302 -13.749 1.00 98.06 233 PHE A CA 1
ATOM 1616 C C . PHE A 1 233 ? 4.711 5.476 -13.139 1.00 98.06 233 PHE A C 1
ATOM 1618 O O . PHE A 1 233 ? 5.044 4.810 -12.153 1.00 98.06 233 PHE A O 1
ATOM 1625 N N . PRO A 1 234 ? 5.526 6.415 -13.656 1.00 97.25 234 PRO A N 1
ATOM 1626 C CA . PRO A 1 234 ? 6.794 6.773 -13.027 1.00 97.25 234 PRO A CA 1
ATOM 1627 C C . PRO A 1 234 ? 6.607 7.223 -11.574 1.00 97.25 234 PRO A C 1
ATOM 1629 O O . PRO A 1 234 ? 5.715 8.022 -11.277 1.00 97.25 234 PRO A O 1
ATOM 1632 N N . PHE A 1 235 ? 7.493 6.788 -10.671 1.00 97.12 235 PHE A N 1
ATOM 1633 C CA . PHE A 1 235 ? 7.428 7.142 -9.244 1.00 97.12 235 PHE A CA 1
ATOM 1634 C C . PHE A 1 235 ? 7.460 8.659 -8.983 1.00 97.12 235 PHE A C 1
ATOM 1636 O O . PHE A 1 235 ? 6.876 9.153 -8.016 1.00 97.12 235 PHE A O 1
ATOM 1643 N N . ALA A 1 236 ? 8.117 9.418 -9.864 1.00 96.38 236 ALA A N 1
ATOM 1644 C CA . ALA A 1 236 ? 8.194 10.875 -9.786 1.00 96.38 236 ALA A CA 1
ATOM 1645 C C . ALA A 1 236 ? 6.825 11.574 -9.910 1.00 96.38 236 ALA A C 1
ATOM 1647 O O . ALA A 1 236 ? 6.669 12.673 -9.389 1.00 96.38 236 ALA A O 1
ATOM 1648 N N . ASN A 1 237 ? 5.832 10.931 -10.537 1.00 97.00 237 ASN A N 1
ATOM 1649 C CA . ASN A 1 237 ? 4.499 11.501 -10.770 1.00 97.00 237 ASN A CA 1
ATOM 1650 C C . ASN A 1 237 ? 3.491 11.157 -9.666 1.00 97.00 237 ASN A C 1
ATOM 1652 O O . ASN A 1 237 ? 2.301 11.448 -9.809 1.00 97.00 237 ASN A O 1
ATOM 1656 N N . ARG A 1 238 ? 3.931 10.490 -8.594 1.00 96.19 238 ARG A N 1
ATOM 1657 C CA . ARG A 1 238 ? 3.032 10.080 -7.517 1.00 96.19 238 ARG A CA 1
ATOM 1658 C C . ARG A 1 238 ? 2.373 11.297 -6.853 1.00 96.19 238 ARG A C 1
ATOM 1660 O O . ARG A 1 238 ? 3.057 12.285 -6.569 1.00 96.19 238 ARG A O 1
ATOM 1667 N N . PRO A 1 239 ? 1.077 11.221 -6.528 1.00 95.69 239 PRO A N 1
ATOM 1668 C CA . PRO A 1 239 ? 0.439 12.206 -5.672 1.00 95.69 239 PRO A CA 1
ATOM 1669 C C . PRO A 1 239 ? 1.058 12.210 -4.267 1.00 95.69 239 PRO A C 1
ATOM 1671 O O . PRO A 1 239 ? 1.529 11.163 -3.800 1.00 95.69 239 PRO A O 1
ATOM 1674 N N . PRO A 1 240 ? 1.021 13.347 -3.551 1.00 92.69 240 PRO A N 1
ATOM 1675 C CA . PRO A 1 240 ? 1.411 13.393 -2.148 1.00 92.69 240 PRO A CA 1
ATOM 1676 C C . PRO A 1 240 ? 0.585 12.411 -1.304 1.00 92.69 240 PRO A C 1
ATOM 1678 O O . PRO A 1 240 ? -0.629 12.333 -1.471 1.00 92.69 240 PRO A O 1
ATOM 1681 N N . LEU A 1 241 ? 1.217 11.727 -0.343 1.00 90.44 241 LEU A N 1
ATOM 1682 C CA . LEU A 1 241 ? 0.536 10.810 0.592 1.00 90.44 241 LEU A CA 1
ATOM 1683 C C . LEU A 1 241 ? -0.663 11.467 1.299 1.00 90.44 241 LEU A C 1
ATOM 1685 O O . LEU A 1 241 ? -1.690 10.833 1.548 1.00 90.44 241 LEU A O 1
ATOM 1689 N N . ASP A 1 242 ? -0.503 12.741 1.658 1.00 86.00 242 ASP A N 1
ATOM 1690 C CA . ASP A 1 242 ? -1.519 13.524 2.352 1.00 86.00 242 ASP A CA 1
ATOM 1691 C C . ASP A 1 242 ? -2.390 14.381 1.427 1.00 86.00 242 ASP A C 1
ATOM 1693 O O . ASP A 1 242 ? -3.272 15.079 1.920 1.00 86.00 242 ASP A O 1
ATOM 1697 N N . GLY A 1 243 ? -2.201 14.276 0.108 1.00 60.25 243 GLY A N 1
ATOM 1698 C CA . GLY A 1 243 ? -3.109 14.867 -0.868 1.00 60.25 243 GLY A CA 1
ATOM 1699 C C . GLY A 1 243 ? -4.459 14.152 -0.823 1.00 60.25 243 GLY A C 1
ATOM 1700 O O . GLY A 1 243 ? -4.518 12.926 -0.946 1.00 60.25 243 GLY A O 1
ATOM 1701 N N . GLY A 1 244 ? -5.531 14.905 -0.580 1.00 41.12 244 GLY A N 1
ATOM 1702 C CA . GLY A 1 244 ? -6.898 14.410 -0.744 1.00 41.12 244 GLY A CA 1
ATOM 1703 C C . GLY A 1 244 ? -7.285 14.314 -2.225 1.00 41.12 244 GLY A C 1
ATOM 1704 O O . GLY A 1 244 ? -6.457 14.621 -3.090 1.00 41.12 244 GLY A O 1
ATOM 1705 N N . PRO A 1 245 ? -8.529 13.917 -2.541 1.00 38.66 245 PRO A N 1
ATOM 1706 C CA . PRO A 1 245 ? -9.222 14.620 -3.617 1.00 38.66 245 PRO A CA 1
ATOM 1707 C C . PRO A 1 245 ? -9.207 16.141 -3.374 1.00 38.66 245 PRO A C 1
ATOM 1709 O O . PRO A 1 245 ? -9.196 16.560 -2.189 1.00 38.66 245 PRO A O 1
#